Protein AF-A0AAD4V8X0-F1 (afdb_monomer_lite)

InterPro domains:
  IPR001525 C-5 cytosine methyltransferase [PF00145] (133-223)
  IPR029063 S-adenosyl-L-methionine-dependent methyltransferase superfamily [G3DSA:3.40.50.150] (191-221)
  IPR029063 S-adenosyl-L-methionine-dependent methyltransferase superfamily [SSF53335] (26-225)
  IPR031303 DNA methylase, C-5 cytosine-specific, conserved site [PS00095] (204-222)
  IPR050390 DNA Cytosine-5 Methyltransferase [PTHR10629] (136-231)

pLDDT: mean 75.79, std 18.94, range [34.72, 98.25]

Foldseek 3Di:
DDDDDDDDDDPPPPPPVVVVVVVVVVVVVVVVVVVVVVVVVVLVVVLVVLVVQLVVLQVVLVVQPDPVCPVVSVVSVVVSVVSVVVSVVSVVVVVVVVVVVVVVVVVVPPPVPPPQPVCLVVLVVVCVVPDDDDDSHSDPQQQCAEDDPPDADDQQDLDQDSRDPRNHAHYNPDPDGDFLQNLQVSLVHDPPDDDDDDRSSSSNCSNPDHRVVVVVVVVVVVVVVVVVVVVVVVD

Radius of gyration: 38.07 Å; chains: 1; bounding box: 91×70×106 Å

Secondary structure (DSSP, 8-state):
--------------THHHHHHHHHHHHHHHHHHHHHHHHHHHHHHHHHHHHHHHHHHHHHHHH--SGGGHHHHHHHHHHHHHHHHHHHHHHHHHHHHHHHHHHHHHHHS-GGG--STTTHHHHHHHHTTS----SSS---TTTTPBPPSSSPPPSPPSS--TTSSS---B-SSSSSBPPHHHHHHHTT--TTPPP-SSHHHHHHHHHHSPPHHHHHHHHHHHHHHHHHHHHHT--

Sequence (235 aa):
MGEVVETLEGHRRSVAAPLVFIVVVVLQFVSRGLQQLKKRGVKTATANRLRGEIKDLLKEASSLSQPSTFAQAAKLRRMAAVKEKELANFLFISKVLTYLVLIWWFWRVPIASISQELVQPFGKVLSWRAGGILNENVMWKGLFGRLDWEGNFPTSITDPQPMGKVGMCFHPDQDRILTVRECARSQGFADSYQFSGTVLHKHRQIGNAVPPTLAYALGTKLKEAIDSKRLSSQQ

Structure (mmCIF, N/CA/C/O backbone):
data_AF-A0AAD4V8X0-F1
#
_entry.id   AF-A0AAD4V8X0-F1
#
loop_
_atom_site.group_PDB
_atom_site.id
_atom_site.type_symbol
_atom_site.label_atom_id
_atom_site.label_alt_id
_atom_site.label_comp_id
_atom_site.label_asym_id
_atom_site.label_entity_id
_atom_site.label_seq_id
_atom_site.pdbx_PDB_ins_code
_atom_site.Cartn_x
_atom_site.Cartn_y
_atom_site.Cartn_z
_atom_site.occupancy
_atom_site.B_iso_or_equiv
_atom_site.auth_seq_id
_atom_site.auth_comp_id
_atom_site.auth_asym_id
_atom_site.auth_atom_id
_atom_site.pdbx_PDB_model_num
ATOM 1 N N . MET A 1 1 ? -7.478 -48.497 12.902 1.00 39.84 1 MET A N 1
ATOM 2 C CA . MET A 1 1 ? -7.321 -49.089 11.558 1.00 39.84 1 MET A CA 1
ATOM 3 C C . MET A 1 1 ? -7.984 -48.165 10.559 1.00 39.84 1 MET A C 1
ATOM 5 O O . MET A 1 1 ? -9.162 -47.883 10.725 1.00 39.84 1 MET A O 1
ATOM 9 N N . GLY A 1 2 ? -7.212 -47.657 9.605 1.00 36.19 2 GLY A N 1
ATOM 10 C CA . GLY A 1 2 ? -7.631 -46.657 8.624 1.00 36.19 2 GLY A CA 1
ATOM 11 C C . GLY A 1 2 ? -6.411 -45.849 8.202 1.00 36.19 2 GLY A C 1
ATOM 12 O O . GLY A 1 2 ? -6.272 -44.697 8.595 1.00 36.19 2 GLY A O 1
ATOM 13 N N . GLU A 1 3 ? -5.471 -46.535 7.552 1.00 38.81 3 GLU A N 1
ATOM 14 C CA . GLU A 1 3 ? -4.179 -46.007 7.126 1.00 38.81 3 GLU A CA 1
ATOM 15 C C . GLU A 1 3 ? -4.308 -44.984 5.998 1.00 38.81 3 GLU A C 1
ATOM 17 O O . GLU A 1 3 ? -5.136 -45.087 5.094 1.00 38.81 3 GLU A O 1
ATOM 22 N N . VAL A 1 4 ? -3.407 -44.014 6.097 1.00 43.53 4 VAL A N 1
ATOM 23 C CA . VAL A 1 4 ? -3.004 -43.021 5.111 1.00 43.53 4 VAL A CA 1
ATOM 24 C C . VAL A 1 4 ? -2.568 -43.717 3.819 1.00 43.53 4 VAL A C 1
ATOM 26 O O . VAL A 1 4 ? -1.605 -44.479 3.825 1.00 43.53 4 VAL A O 1
ATOM 29 N N . VAL A 1 5 ? -3.232 -43.408 2.704 1.00 39.25 5 VAL A N 1
ATOM 30 C CA . VAL A 1 5 ? -2.709 -43.666 1.356 1.00 39.25 5 VAL A CA 1
ATOM 31 C C . VAL A 1 5 ? -2.649 -42.339 0.614 1.00 39.25 5 VAL A C 1
ATOM 33 O O . VAL A 1 5 ? -3.609 -41.876 0.005 1.00 39.25 5 VAL A O 1
ATOM 36 N N . GLU A 1 6 ? -1.479 -41.728 0.708 1.00 43.62 6 GLU A N 1
ATOM 37 C CA . GLU A 1 6 ? -0.970 -40.728 -0.213 1.00 43.62 6 GLU A CA 1
ATOM 38 C C . GLU A 1 6 ? -0.021 -41.476 -1.162 1.00 43.62 6 GLU A C 1
ATOM 40 O O . GLU A 1 6 ? 0.820 -42.238 -0.687 1.00 43.62 6 GLU A O 1
ATOM 45 N N . THR A 1 7 ? -0.164 -41.329 -2.484 1.00 35.84 7 THR A N 1
ATOM 46 C CA . THR A 1 7 ? 0.964 -41.207 -3.433 1.00 35.84 7 THR A CA 1
ATOM 47 C C . THR A 1 7 ? 0.485 -41.076 -4.888 1.00 35.84 7 THR A C 1
ATOM 49 O O . THR A 1 7 ? -0.011 -42.011 -5.502 1.00 35.84 7 THR A O 1
ATOM 52 N N . LEU A 1 8 ? 0.773 -39.895 -5.448 1.00 41.75 8 LEU A N 1
ATOM 53 C CA . LEU A 1 8 ? 1.356 -39.692 -6.782 1.00 41.75 8 LEU A CA 1
ATOM 54 C C . LEU A 1 8 ? 0.520 -40.079 -8.018 1.00 41.75 8 LEU A C 1
ATOM 56 O O . LEU A 1 8 ? 0.866 -41.000 -8.757 1.00 41.75 8 LEU A O 1
ATOM 60 N N . GLU A 1 9 ? -0.455 -39.237 -8.370 1.00 37.25 9 GLU A N 1
ATOM 61 C CA . GLU A 1 9 ? -0.874 -39.113 -9.772 1.00 37.25 9 GLU A CA 1
ATOM 62 C C . GLU A 1 9 ? 0.105 -38.220 -10.555 1.00 37.25 9 GLU A C 1
ATOM 64 O O . GLU A 1 9 ? 0.366 -37.059 -10.233 1.00 37.25 9 GLU A O 1
ATOM 69 N N . GLY A 1 10 ? 0.703 -38.827 -11.582 1.00 38.75 10 GLY A N 1
ATOM 70 C CA . GLY A 1 10 ? 1.793 -38.301 -12.390 1.00 38.75 10 GLY A CA 1
ATOM 71 C C . GLY A 1 10 ? 1.488 -36.992 -13.116 1.00 38.75 10 GLY A C 1
ATOM 72 O O . GLY A 1 10 ? 0.813 -36.955 -14.144 1.00 38.75 10 GLY A O 1
ATOM 73 N N . HIS A 1 11 ? 2.157 -35.929 -12.678 1.00 40.69 11 HIS A N 1
ATOM 74 C CA . HIS A 1 11 ? 2.362 -34.724 -13.468 1.00 40.69 11 HIS A CA 1
ATOM 75 C C . HIS A 1 11 ? 3.364 -35.041 -14.595 1.00 40.69 11 HIS A C 1
ATOM 77 O O . HIS A 1 11 ? 4.577 -34.874 -14.435 1.00 40.69 11 HIS A O 1
ATOM 83 N N . ARG A 1 12 ? 2.886 -35.539 -15.748 1.00 47.50 12 ARG A N 1
ATOM 84 C CA . ARG A 1 12 ? 3.693 -35.612 -16.980 1.00 47.50 12 ARG A CA 1
ATOM 85 C C . ARG A 1 12 ? 4.089 -34.186 -17.371 1.00 47.50 12 ARG A C 1
ATOM 87 O O . ARG A 1 12 ? 3.373 -33.505 -18.100 1.00 47.50 12 ARG A O 1
ATOM 94 N N . ARG A 1 13 ? 5.244 -33.728 -16.884 1.00 51.53 13 ARG A N 1
ATOM 95 C CA . ARG A 1 13 ? 5.903 -32.503 -17.346 1.00 51.53 13 ARG A CA 1
ATOM 96 C C . ARG A 1 13 ? 6.107 -32.638 -18.855 1.00 51.53 13 ARG A C 1
ATOM 98 O O . ARG A 1 13 ? 6.912 -33.450 -19.301 1.00 51.53 13 ARG A O 1
ATOM 105 N N . SER A 1 14 ? 5.339 -31.886 -19.639 1.00 56.94 14 SER A N 1
ATOM 106 C CA . SER A 1 14 ? 5.461 -31.854 -21.096 1.00 56.94 14 SER A CA 1
ATOM 107 C C . SER A 1 14 ? 6.814 -31.249 -21.474 1.00 56.94 14 SER A C 1
ATOM 109 O O . SER A 1 14 ? 6.989 -30.034 -21.527 1.00 56.94 14 SER A O 1
ATOM 111 N N . VAL A 1 15 ? 7.800 -32.116 -21.711 1.00 58.09 15 VAL A N 1
ATOM 112 C CA . VAL A 1 15 ? 9.179 -31.749 -22.086 1.00 58.09 15 VAL A CA 1
ATOM 113 C C . VAL A 1 15 ? 9.240 -31.134 -23.496 1.00 58.09 15 VAL A C 1
ATOM 115 O O . VAL A 1 15 ? 10.255 -30.568 -23.886 1.00 58.09 15 VAL A O 1
ATOM 118 N N . ALA A 1 16 ? 8.140 -31.186 -24.255 1.00 53.09 16 ALA A N 1
ATOM 119 C CA . ALA A 1 16 ? 8.054 -30.675 -25.619 1.00 53.09 16 ALA A CA 1
ATOM 120 C C . ALA A 1 16 ? 8.165 -29.141 -25.700 1.00 53.09 16 ALA A C 1
ATOM 122 O O . ALA A 1 16 ? 8.857 -28.623 -26.574 1.00 53.09 16 ALA A O 1
ATOM 123 N N . ALA A 1 17 ? 7.533 -28.403 -24.781 1.00 53.00 17 ALA A N 1
ATOM 124 C CA . ALA A 1 17 ? 7.522 -26.939 -24.833 1.00 53.00 17 ALA A CA 1
ATOM 125 C C . ALA A 1 17 ? 8.903 -26.303 -24.539 1.00 53.00 17 ALA A C 1
ATOM 127 O O . ALA A 1 17 ? 9.324 -25.433 -25.308 1.00 53.00 17 ALA A O 1
ATOM 128 N N . PRO A 1 18 ? 9.672 -26.761 -23.527 1.00 61.06 18 PRO A N 1
ATOM 129 C CA . PRO A 1 18 ? 11.044 -26.293 -23.315 1.00 61.06 18 PRO A CA 1
ATOM 130 C C . PRO A 1 18 ? 11.982 -26.629 -24.484 1.00 61.06 18 PRO A C 1
ATOM 132 O O . PRO A 1 18 ? 12.814 -25.807 -24.862 1.00 61.06 18 PRO A O 1
ATOM 135 N N . LEU A 1 19 ? 11.833 -27.809 -25.097 1.00 65.94 19 LEU A N 1
ATOM 136 C CA . LEU A 1 19 ? 12.688 -28.262 -26.201 1.00 65.94 19 LEU A CA 1
ATOM 137 C C . LEU A 1 19 ? 12.485 -27.439 -27.478 1.00 65.94 19 LEU A C 1
ATOM 139 O O . LEU A 1 19 ? 13.463 -27.008 -28.089 1.00 65.94 19 LEU A O 1
ATOM 143 N N . VAL A 1 20 ? 11.233 -27.159 -27.855 1.00 67.25 20 VAL A N 1
ATOM 144 C CA . VAL A 1 20 ? 10.925 -26.304 -29.017 1.00 67.25 20 VAL A CA 1
ATOM 145 C C . VAL A 1 20 ? 11.439 -24.882 -28.792 1.00 67.25 20 VAL A C 1
ATOM 147 O O . VAL A 1 20 ? 12.008 -24.281 -29.704 1.00 67.25 20 VAL A O 1
ATOM 150 N N . PHE A 1 21 ? 11.321 -24.361 -27.569 1.00 68.50 21 PHE A N 1
ATOM 151 C CA . PHE A 1 21 ? 11.855 -23.047 -27.222 1.00 68.50 21 PHE A CA 1
ATOM 152 C C . PHE A 1 21 ? 13.385 -22.993 -27.358 1.00 68.50 21 PHE A C 1
ATOM 154 O O . PHE A 1 21 ? 13.910 -22.075 -27.988 1.00 68.50 21 PHE A O 1
ATOM 161 N N . ILE A 1 22 ? 14.103 -24.006 -26.861 1.00 73.81 22 ILE A N 1
ATOM 162 C CA . ILE A 1 22 ? 15.566 -24.089 -26.979 1.00 73.81 22 ILE A CA 1
ATOM 163 C C . ILE A 1 22 ? 15.996 -24.161 -28.451 1.00 73.81 22 ILE A C 1
ATOM 165 O O . ILE A 1 22 ? 16.889 -23.422 -28.860 1.00 73.81 22 ILE A O 1
ATOM 169 N N . VAL A 1 23 ? 15.336 -24.979 -29.275 1.00 73.50 23 VAL A N 1
ATOM 170 C CA . VAL A 1 23 ? 15.671 -25.117 -30.704 1.00 73.50 23 VAL A CA 1
ATOM 171 C C . VAL A 1 23 ? 15.443 -23.809 -31.470 1.00 73.50 23 VAL A C 1
ATOM 173 O O . VAL A 1 23 ? 16.298 -23.401 -32.260 1.00 73.50 23 VAL A O 1
ATOM 176 N N . VAL A 1 24 ? 14.340 -23.101 -31.205 1.00 70.12 24 VAL A N 1
ATOM 177 C CA . VAL A 1 24 ? 14.050 -21.804 -31.841 1.00 70.12 24 VAL A CA 1
ATOM 178 C C . VAL A 1 24 ? 15.038 -20.728 -31.383 1.00 70.12 24 VAL A C 1
ATOM 180 O O . VAL A 1 24 ? 15.518 -19.952 -32.212 1.00 70.12 24 VAL A O 1
ATOM 183 N N . VAL A 1 25 ? 15.401 -20.699 -30.098 1.00 73.31 25 VAL A N 1
ATOM 184 C CA . VAL A 1 25 ? 16.405 -19.765 -29.568 1.00 73.31 25 VAL A CA 1
ATOM 185 C C . VAL A 1 25 ? 17.776 -20.031 -30.188 1.00 73.31 25 VAL A C 1
ATOM 187 O O . VAL A 1 25 ? 18.419 -19.086 -30.645 1.00 73.31 25 VAL A O 1
ATOM 190 N N . VAL A 1 26 ? 18.196 -21.294 -30.294 1.00 80.12 26 VAL A N 1
ATOM 191 C CA . VAL A 1 26 ? 19.472 -21.681 -30.916 1.00 80.12 26 VAL A CA 1
ATOM 192 C C . VAL A 1 26 ? 19.496 -21.308 -32.401 1.00 80.12 26 VAL A C 1
ATOM 194 O O . VAL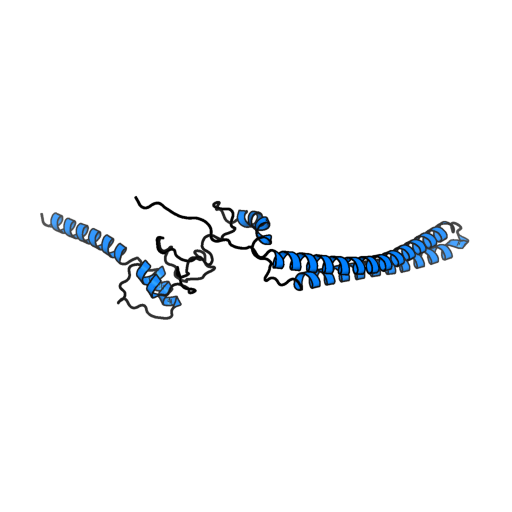 A 1 26 ? 20.443 -20.662 -32.847 1.00 80.12 26 VAL A O 1
ATOM 197 N N . LEU A 1 27 ? 18.438 -21.598 -33.167 1.00 67.75 27 LEU A N 1
ATOM 198 C CA . LEU A 1 27 ? 18.344 -21.218 -34.586 1.00 67.75 27 LEU A CA 1
ATOM 199 C C . LEU A 1 27 ? 18.340 -19.693 -34.795 1.00 67.75 27 LEU A C 1
ATOM 201 O O . LEU A 1 27 ? 18.968 -19.177 -35.728 1.00 67.75 27 LEU A O 1
ATOM 205 N N . GLN A 1 28 ? 17.689 -18.938 -33.908 1.00 65.62 28 GLN A N 1
ATOM 206 C CA . GLN A 1 28 ? 17.729 -17.475 -33.944 1.00 65.62 28 GLN A CA 1
ATOM 207 C C . GLN A 1 28 ? 19.107 -16.918 -33.568 1.00 65.62 28 GLN A C 1
ATOM 209 O O . GLN A 1 28 ? 19.547 -15.929 -34.158 1.00 65.62 28 GLN A O 1
ATOM 214 N N . PHE A 1 29 ? 19.816 -17.542 -32.626 1.00 68.81 29 PHE A N 1
ATOM 215 C CA . PHE A 1 29 ? 21.161 -17.118 -32.240 1.00 68.81 29 PHE A CA 1
ATOM 216 C C . PHE A 1 29 ? 22.190 -17.420 -33.332 1.00 68.81 29 PHE A C 1
ATOM 218 O O . PHE A 1 29 ? 23.012 -16.564 -33.655 1.00 68.81 29 PHE A O 1
ATOM 225 N N . VAL A 1 30 ? 22.098 -18.593 -33.963 1.00 71.88 30 VAL A N 1
ATOM 226 C CA . VAL A 1 30 ? 22.988 -19.017 -35.052 1.00 71.88 30 VAL A CA 1
ATOM 227 C C . VAL A 1 30 ? 22.797 -18.140 -36.293 1.00 71.88 30 VAL A C 1
ATOM 229 O O . VAL A 1 30 ? 23.777 -17.630 -36.842 1.00 71.88 30 VAL A O 1
ATOM 232 N N . SER A 1 31 ? 21.551 -17.867 -36.699 1.00 62.75 31 SER A N 1
ATOM 233 C CA . SER A 1 31 ? 21.266 -16.996 -37.854 1.00 62.75 31 SER A CA 1
ATOM 234 C C . SER A 1 31 ? 21.722 -15.548 -37.629 1.00 62.75 31 SER A C 1
ATOM 236 O O . SER A 1 31 ? 22.295 -14.920 -38.526 1.00 62.75 31 SER A O 1
ATOM 238 N N . ARG A 1 32 ? 21.552 -15.020 -36.409 1.00 61.75 32 ARG A N 1
ATOM 239 C CA . ARG A 1 32 ? 22.050 -13.686 -36.034 1.00 61.75 32 ARG A CA 1
ATOM 240 C C . ARG A 1 32 ? 23.574 -13.648 -35.913 1.00 61.75 32 ARG A C 1
ATOM 242 O O . ARG A 1 32 ? 24.175 -12.659 -36.334 1.00 61.75 32 ARG A O 1
ATOM 249 N N . GLY A 1 33 ? 24.201 -14.710 -35.409 1.00 63.38 33 GLY A N 1
ATOM 250 C CA . GLY A 1 33 ? 25.656 -14.851 -35.320 1.00 63.38 33 GLY A CA 1
ATOM 251 C C . GLY A 1 33 ? 26.323 -14.818 -36.695 1.00 63.38 33 GLY A C 1
ATOM 252 O O . GLY A 1 33 ? 27.249 -14.038 -36.913 1.00 63.38 33 GLY A O 1
ATOM 253 N N . LEU A 1 34 ? 25.782 -15.560 -37.664 1.00 60.28 34 LEU A N 1
ATOM 254 C CA . LEU A 1 34 ? 26.256 -15.573 -39.053 1.00 60.28 34 LEU A CA 1
ATOM 255 C C . LEU A 1 34 ? 26.161 -14.195 -39.727 1.00 60.28 34 LEU A C 1
ATOM 257 O O . LEU A 1 34 ? 27.116 -13.748 -40.370 1.00 60.28 34 LEU A O 1
ATOM 261 N N . GLN A 1 35 ? 25.053 -13.469 -39.538 1.00 56.62 35 GLN A N 1
ATOM 262 C CA . GLN A 1 35 ? 24.925 -12.115 -40.086 1.00 56.62 35 GLN A CA 1
ATOM 263 C C . GLN A 1 35 ? 25.854 -11.109 -39.400 1.00 56.62 35 GLN A C 1
ATOM 265 O O . GLN A 1 35 ? 26.419 -10.244 -40.074 1.00 56.62 35 GLN A O 1
ATOM 270 N N . GLN A 1 36 ? 26.061 -11.222 -38.085 1.00 58.16 36 GLN A N 1
ATOM 271 C CA . GLN A 1 36 ? 27.002 -10.365 -37.365 1.00 58.16 36 GLN A CA 1
ATOM 272 C C . GLN A 1 36 ? 28.454 -10.634 -37.758 1.00 58.16 36 GLN A C 1
ATOM 274 O O . GLN A 1 36 ? 29.208 -9.674 -37.891 1.00 58.16 36 GLN A O 1
ATOM 279 N N . LEU A 1 37 ? 28.841 -11.888 -38.003 1.00 55.88 37 LEU A N 1
ATOM 280 C CA . LEU A 1 37 ? 30.181 -12.238 -38.479 1.00 55.88 37 LEU A CA 1
ATOM 281 C C . LEU A 1 37 ? 30.438 -11.692 -39.888 1.00 55.88 37 LEU A C 1
ATOM 283 O O . LEU A 1 37 ? 31.481 -11.080 -40.116 1.00 55.88 37 LEU A O 1
ATOM 287 N N . LYS A 1 38 ? 29.458 -11.778 -40.799 1.00 55.78 38 LYS A N 1
ATOM 288 C CA . LYS A 1 38 ? 29.559 -11.180 -42.143 1.00 55.78 38 LYS A CA 1
ATOM 289 C C . LYS A 1 38 ? 29.664 -9.648 -42.086 1.00 55.78 38 LYS A C 1
ATOM 291 O O . LYS A 1 38 ? 30.510 -9.061 -42.756 1.00 55.78 38 LYS A O 1
ATOM 296 N N . LYS A 1 39 ? 28.862 -8.982 -41.241 1.00 56.28 39 LYS A N 1
ATOM 297 C CA . LYS A 1 39 ? 28.887 -7.511 -41.079 1.00 56.28 39 LYS A CA 1
ATOM 298 C C . LYS A 1 39 ? 30.136 -7.012 -40.341 1.00 56.28 39 LYS A C 1
ATOM 300 O O . LYS A 1 39 ? 30.656 -5.954 -40.689 1.00 56.28 39 LYS A O 1
ATOM 305 N N . ARG A 1 40 ? 30.626 -7.754 -39.339 1.00 56.47 40 ARG A N 1
ATOM 306 C CA . ARG A 1 40 ? 31.887 -7.464 -38.637 1.00 56.47 40 ARG A CA 1
ATOM 307 C C . ARG A 1 40 ? 33.084 -7.666 -39.561 1.00 56.47 40 ARG A C 1
ATOM 309 O O . ARG A 1 40 ? 33.925 -6.782 -39.609 1.00 56.47 40 ARG A O 1
ATOM 316 N N . GLY A 1 41 ? 33.117 -8.741 -40.351 1.00 58.12 41 GLY A N 1
ATOM 317 C CA . GLY A 1 41 ? 34.193 -9.006 -41.313 1.00 58.12 41 GLY A CA 1
ATOM 318 C C . GLY A 1 41 ? 34.373 -7.882 -42.337 1.00 58.12 41 GLY A C 1
ATOM 319 O O . GLY A 1 41 ? 35.485 -7.395 -42.523 1.00 58.12 41 GLY A O 1
ATOM 320 N N . VAL A 1 42 ? 33.274 -7.390 -42.923 1.00 59.59 42 VAL A N 1
ATOM 321 C CA . VAL A 1 42 ? 33.315 -6.293 -43.909 1.00 59.59 42 VAL A CA 1
ATOM 322 C C . VAL A 1 42 ? 33.772 -4.969 -43.281 1.00 59.59 42 VAL A C 1
ATOM 324 O O . VAL A 1 42 ? 34.613 -4.279 -43.850 1.00 59.59 42 VAL A O 1
ATOM 327 N N . LYS A 1 43 ? 33.282 -4.615 -42.083 1.00 62.72 43 LYS A N 1
ATOM 328 C CA . LYS A 1 43 ? 33.699 -3.378 -41.394 1.00 62.72 43 LYS A CA 1
ATOM 329 C C . LYS A 1 43 ? 35.161 -3.420 -40.933 1.00 62.72 43 LYS A C 1
ATOM 331 O O . LYS A 1 43 ? 35.854 -2.409 -41.024 1.00 62.72 43 LYS A O 1
ATOM 336 N N . THR A 1 44 ? 35.627 -4.573 -40.455 1.00 65.88 44 THR A N 1
ATOM 337 C CA . THR A 1 44 ? 37.011 -4.769 -40.005 1.00 65.88 44 THR A CA 1
ATOM 338 C C . THR A 1 44 ? 37.995 -4.714 -41.175 1.00 65.88 44 THR A C 1
ATOM 340 O O . THR A 1 44 ? 39.057 -4.113 -41.039 1.00 65.88 44 THR A O 1
ATOM 343 N N . ALA A 1 45 ? 37.633 -5.251 -42.346 1.00 75.38 45 ALA A N 1
ATOM 344 C CA . ALA A 1 45 ? 38.477 -5.198 -43.541 1.00 75.38 45 ALA A CA 1
ATOM 345 C C . ALA A 1 45 ? 38.720 -3.757 -44.030 1.00 75.38 45 ALA A C 1
ATOM 347 O O . ALA A 1 45 ? 39.867 -3.363 -44.243 1.00 75.38 45 ALA A O 1
ATOM 348 N N . THR A 1 46 ? 37.668 -2.936 -44.135 1.00 76.00 46 THR A N 1
ATOM 349 C CA . THR A 1 46 ? 37.790 -1.532 -44.572 1.00 76.00 46 THR A CA 1
ATOM 350 C C . THR A 1 46 ? 38.561 -0.676 -43.563 1.00 76.00 46 THR A C 1
ATOM 352 O O . THR A 1 46 ? 39.397 0.136 -43.954 1.00 76.00 46 THR A O 1
ATOM 355 N N . ALA A 1 47 ? 38.339 -0.885 -42.261 1.00 74.62 47 ALA A N 1
ATOM 356 C CA . ALA A 1 47 ? 39.075 -0.176 -41.214 1.00 74.62 47 ALA A CA 1
ATOM 357 C C . ALA A 1 47 ? 40.572 -0.541 -41.202 1.00 74.62 47 ALA A C 1
ATOM 359 O O . ALA A 1 47 ? 41.418 0.333 -41.011 1.00 74.62 47 ALA A O 1
ATOM 360 N N . ASN A 1 48 ? 40.911 -1.812 -41.443 1.00 80.12 48 ASN A N 1
ATOM 361 C CA . ASN A 1 48 ? 42.301 -2.262 -41.540 1.00 80.12 48 ASN A CA 1
ATOM 362 C C . ASN A 1 48 ? 43.002 -1.705 -42.785 1.00 80.12 48 ASN A C 1
ATOM 364 O O . ASN A 1 48 ? 44.167 -1.326 -42.699 1.00 80.12 48 ASN A O 1
ATOM 368 N N . ARG A 1 49 ? 42.285 -1.583 -43.909 1.00 83.00 49 ARG A N 1
ATOM 369 C CA . ARG A 1 49 ? 42.801 -0.947 -45.127 1.00 83.00 49 ARG A CA 1
ATOM 370 C C . ARG A 1 49 ? 43.146 0.529 -44.904 1.00 83.00 49 ARG A C 1
ATOM 372 O O . ARG A 1 49 ? 44.269 0.925 -45.187 1.00 83.00 49 ARG A O 1
ATOM 379 N N . LEU A 1 50 ? 42.232 1.312 -44.323 1.00 81.75 50 LEU A N 1
ATOM 380 C CA . LEU A 1 50 ? 42.474 2.731 -44.014 1.00 81.75 50 LEU A CA 1
ATOM 381 C C . LEU A 1 50 ? 43.646 2.922 -43.039 1.00 81.75 50 LEU A C 1
ATOM 383 O O . LEU A 1 50 ? 44.439 3.844 -43.198 1.00 81.75 50 LEU A O 1
ATOM 387 N N . ARG A 1 51 ? 43.799 2.028 -42.052 1.00 82.81 51 ARG A N 1
ATOM 388 C CA . ARG A 1 51 ? 44.963 2.028 -41.149 1.00 82.81 51 ARG A CA 1
ATOM 389 C C . ARG A 1 51 ? 46.277 1.728 -41.872 1.00 82.81 51 ARG A C 1
ATOM 391 O O . ARG A 1 51 ? 47.293 2.318 -41.514 1.00 82.81 51 ARG A O 1
ATOM 398 N N . GLY A 1 52 ? 46.258 0.830 -42.858 1.00 85.94 52 GLY A N 1
ATOM 399 C CA . GLY A 1 52 ? 47.404 0.561 -43.730 1.00 85.94 52 GLY A CA 1
ATOM 400 C C . GLY A 1 52 ? 47.807 1.803 -44.524 1.00 85.94 52 GLY A C 1
ATOM 401 O O . GLY A 1 52 ? 48.940 2.253 -44.407 1.00 85.94 52 GLY A O 1
ATOM 402 N N . GLU A 1 53 ? 46.845 2.430 -45.206 1.00 88.00 53 GLU A N 1
ATOM 403 C CA . GLU A 1 53 ? 47.066 3.643 -46.007 1.00 88.00 53 GLU A CA 1
ATOM 404 C C . GLU A 1 53 ? 47.626 4.810 -45.165 1.00 88.00 53 GLU A C 1
ATOM 406 O O . GLU A 1 53 ? 48.556 5.493 -45.587 1.00 88.00 53 GLU A O 1
ATOM 411 N N . ILE A 1 54 ? 47.128 5.015 -43.938 1.00 85.06 54 ILE A N 1
ATOM 412 C CA . ILE A 1 54 ? 47.662 6.030 -43.009 1.00 85.06 54 ILE A CA 1
ATOM 413 C C . ILE A 1 54 ? 49.114 5.718 -42.624 1.00 85.06 54 ILE A C 1
ATOM 415 O O . ILE A 1 54 ? 49.959 6.614 -42.604 1.00 85.06 54 ILE A O 1
ATOM 419 N N . LYS A 1 55 ? 49.415 4.450 -42.321 1.00 88.50 55 LYS A N 1
ATOM 420 C CA . LYS A 1 55 ? 50.762 4.018 -41.935 1.00 88.50 55 LYS A CA 1
ATOM 421 C C . LYS A 1 55 ? 51.757 4.218 -43.078 1.00 88.50 55 LYS A C 1
ATOM 423 O O . LYS A 1 55 ? 52.872 4.671 -42.824 1.00 88.50 55 LYS A O 1
ATOM 428 N N . ASP A 1 56 ? 51.345 3.933 -44.308 1.00 89.50 56 ASP A N 1
ATOM 429 C CA . ASP A 1 56 ? 52.173 4.113 -45.499 1.00 89.50 56 ASP A CA 1
ATOM 430 C C . ASP A 1 56 ? 52.428 5.602 -45.785 1.00 89.50 56 ASP A C 1
ATOM 432 O O . ASP A 1 56 ? 53.581 5.993 -45.962 1.00 89.50 56 ASP A O 1
ATOM 436 N N . LEU A 1 57 ? 51.403 6.460 -45.687 1.00 86.62 57 LEU A N 1
ATOM 437 C CA . LEU A 1 57 ? 51.541 7.919 -45.841 1.00 86.62 57 LEU A CA 1
ATOM 438 C C . LEU A 1 57 ? 52.457 8.550 -44.782 1.00 86.62 57 LEU A C 1
ATOM 440 O O . LEU A 1 57 ? 53.237 9.457 -45.079 1.00 86.62 57 LEU A O 1
ATOM 444 N N . LEU A 1 58 ? 52.378 8.084 -43.532 1.00 83.44 58 LEU A N 1
ATOM 445 C CA . LEU A 1 58 ? 53.256 8.551 -42.456 1.00 83.44 58 LEU A CA 1
ATOM 446 C C . LEU A 1 58 ? 54.698 8.068 -42.646 1.00 83.44 58 LEU A C 1
ATOM 448 O O . LEU A 1 58 ? 55.636 8.823 -42.379 1.00 83.44 58 LEU A O 1
ATOM 452 N N . LYS A 1 59 ? 54.879 6.839 -43.143 1.00 87.94 59 LYS A N 1
ATOM 453 C CA . LYS A 1 59 ? 56.192 6.284 -43.483 1.00 87.94 59 LYS A CA 1
ATOM 454 C C . LYS A 1 59 ? 56.838 7.064 -44.633 1.00 87.94 59 LYS A C 1
ATOM 456 O O . LYS A 1 59 ? 57.993 7.463 -44.506 1.00 87.94 59 LYS A O 1
ATOM 461 N N . GLU A 1 60 ? 56.086 7.378 -45.684 1.00 87.94 60 GLU A N 1
ATOM 462 C CA . GLU A 1 60 ? 56.536 8.203 -46.814 1.00 87.94 60 GLU A CA 1
ATOM 463 C C . GLU A 1 60 ? 56.906 9.631 -46.370 1.00 87.94 60 GLU A C 1
ATOM 465 O O . GLU A 1 60 ? 57.979 10.144 -46.698 1.00 87.94 60 GLU A O 1
ATOM 470 N N . ALA A 1 61 ? 56.083 10.250 -45.518 1.00 80.75 61 ALA A N 1
ATOM 471 C CA . ALA A 1 61 ? 56.380 11.563 -44.945 1.00 80.75 61 ALA A CA 1
ATOM 472 C C . ALA A 1 61 ? 57.639 11.566 -44.060 1.00 80.75 61 ALA A C 1
ATOM 474 O O . ALA A 1 61 ? 58.295 12.599 -43.937 1.00 80.75 61 ALA A O 1
ATOM 475 N N . SER A 1 62 ? 57.965 10.436 -43.423 1.00 80.50 62 SER A N 1
ATOM 476 C CA . SER A 1 62 ? 59.160 10.295 -42.582 1.00 80.50 62 SER A CA 1
ATOM 477 C C . SER A 1 62 ? 60.451 10.098 -43.384 1.00 80.50 62 SER A C 1
ATOM 479 O O . SER A 1 62 ? 61.508 10.525 -42.930 1.00 80.50 62 SER A O 1
ATOM 481 N N . SER A 1 63 ? 60.372 9.522 -44.591 1.00 81.38 63 SER A N 1
ATOM 482 C CA . SER A 1 63 ? 61.524 9.387 -45.497 1.00 81.38 63 SER A CA 1
ATOM 483 C C . SER A 1 63 ? 61.939 10.698 -46.178 1.00 81.38 63 SER A C 1
ATOM 485 O O . SER A 1 63 ? 63.062 10.811 -46.660 1.00 81.38 63 SER A O 1
ATOM 487 N N . LEU A 1 64 ? 61.062 11.706 -46.190 1.00 79.56 64 LEU A N 1
ATOM 488 C CA . LEU A 1 64 ? 61.328 13.041 -46.729 1.00 79.56 64 LEU A CA 1
ATOM 489 C C . LEU A 1 64 ? 61.931 13.944 -45.634 1.00 79.56 64 LEU A C 1
ATOM 491 O O . LEU A 1 64 ? 61.231 14.745 -45.013 1.00 79.56 64 LEU A O 1
ATOM 495 N N . SER A 1 65 ? 63.228 13.773 -45.356 1.00 65.31 65 SER A N 1
ATOM 496 C CA . SER A 1 65 ? 63.959 14.473 -44.280 1.00 65.31 65 SER A CA 1
ATOM 497 C C . SER A 1 65 ? 64.733 15.721 -44.733 1.00 65.31 65 SER A C 1
ATOM 499 O O . SER A 1 65 ? 65.268 16.449 -43.898 1.00 65.31 65 SER A O 1
ATOM 501 N N . GLN A 1 66 ? 64.792 15.990 -46.041 1.00 77.94 66 GLN A N 1
ATOM 502 C CA . GLN A 1 66 ? 65.559 17.101 -46.615 1.00 77.94 66 GLN A CA 1
ATOM 503 C C . GLN A 1 66 ? 64.771 18.428 -46.556 1.00 77.94 66 GLN A C 1
ATOM 505 O O . GLN A 1 66 ? 63.561 18.416 -46.824 1.00 77.94 66 GLN A O 1
ATOM 510 N N . PRO A 1 67 ? 65.422 19.586 -46.307 1.00 70.88 67 PRO A N 1
ATOM 511 C CA . PRO A 1 67 ? 64.752 20.893 -46.213 1.00 70.88 67 PRO A CA 1
ATOM 512 C C . PRO A 1 67 ? 63.946 21.271 -47.466 1.00 70.88 67 PRO A C 1
ATOM 514 O O . PRO A 1 67 ? 62.878 21.870 -47.361 1.00 70.88 67 PRO A O 1
ATOM 517 N N . SER A 1 68 ? 64.408 20.856 -48.651 1.00 76.25 68 SER A N 1
ATOM 518 C CA . SER A 1 68 ? 63.737 21.075 -49.942 1.00 76.25 68 SER A CA 1
ATOM 519 C C . SER A 1 68 ? 62.428 20.290 -50.103 1.00 76.25 68 SER A C 1
ATOM 521 O O . SER A 1 68 ? 61.554 20.691 -50.866 1.00 76.25 68 SER A O 1
ATOM 523 N N . THR A 1 69 ? 62.254 19.196 -49.355 1.00 78.38 69 THR A N 1
ATOM 524 C CA . THR A 1 69 ? 61.082 18.299 -49.429 1.00 78.38 69 THR A CA 1
ATOM 525 C C . THR A 1 69 ? 60.056 18.527 -48.313 1.00 78.38 69 THR A C 1
ATOM 527 O O . THR A 1 69 ? 59.029 17.848 -48.242 1.00 78.38 69 THR A O 1
ATOM 530 N N . PHE A 1 70 ? 60.287 19.524 -47.454 1.00 78.19 70 PHE A N 1
ATOM 531 C CA . PHE A 1 70 ? 59.479 19.791 -46.263 1.00 78.19 70 PHE A CA 1
ATOM 532 C C . PHE A 1 70 ? 57.998 20.076 -46.574 1.00 78.19 70 PHE A C 1
ATOM 534 O O . PHE A 1 70 ? 57.100 19.575 -45.891 1.00 78.19 70 PHE A O 1
ATOM 541 N N . ALA A 1 71 ? 57.721 20.818 -47.652 1.00 79.75 71 ALA A N 1
ATOM 542 C CA . ALA A 1 71 ? 56.354 21.111 -48.089 1.00 79.75 71 ALA A CA 1
ATOM 543 C C . ALA A 1 71 ? 55.586 19.841 -48.512 1.00 79.75 71 ALA A C 1
ATOM 545 O O . ALA A 1 71 ? 54.390 19.707 -48.238 1.00 79.75 71 ALA A O 1
ATOM 546 N N . GLN A 1 72 ? 56.280 18.877 -49.124 1.00 81.50 72 GLN A N 1
ATOM 547 C CA . GLN A 1 72 ? 55.706 17.602 -49.552 1.00 81.50 72 GLN A CA 1
ATOM 548 C C . GLN A 1 72 ? 55.418 16.689 -48.351 1.00 81.50 72 GLN A C 1
ATOM 550 O O . GLN A 1 72 ? 54.321 16.136 -48.250 1.00 81.50 72 GLN A O 1
ATOM 555 N N . ALA A 1 73 ? 56.334 16.624 -47.380 1.00 80.81 73 ALA A N 1
ATOM 556 C CA . ALA A 1 73 ? 56.125 15.900 -46.125 1.00 80.81 73 ALA A CA 1
ATOM 557 C C . ALA A 1 73 ? 54.936 16.460 -45.318 1.00 80.81 73 ALA A C 1
ATOM 559 O O . ALA A 1 73 ? 54.127 15.707 -44.770 1.00 80.81 73 ALA A O 1
ATOM 560 N N . ALA A 1 74 ? 54.777 17.787 -45.278 1.00 83.00 74 ALA A N 1
ATOM 561 C CA . ALA A 1 74 ? 53.636 18.433 -44.630 1.00 83.00 74 ALA A CA 1
ATOM 562 C C . ALA A 1 74 ? 52.301 18.098 -45.323 1.00 83.00 74 ALA A C 1
ATOM 564 O O . ALA A 1 74 ? 51.294 17.875 -44.646 1.00 83.00 74 ALA A O 1
ATOM 565 N N . LYS A 1 75 ? 52.282 18.007 -46.661 1.00 88.56 75 LYS A N 1
ATOM 566 C CA . LYS A 1 75 ? 51.093 17.609 -47.433 1.00 88.56 75 LYS A CA 1
ATOM 567 C C . LYS A 1 75 ? 50.680 16.162 -47.139 1.00 88.56 75 LYS A C 1
ATOM 569 O O . LYS A 1 75 ? 49.500 15.922 -46.889 1.00 88.56 75 LYS A O 1
ATOM 574 N N . LEU A 1 76 ? 51.631 15.226 -47.096 1.00 86.00 76 LEU A N 1
ATOM 575 C CA . LEU A 1 76 ? 51.375 13.819 -46.750 1.00 86.00 76 LEU A CA 1
ATOM 576 C C . LEU A 1 76 ? 50.809 13.670 -45.328 1.00 86.00 76 LEU A C 1
ATOM 578 O O . LEU A 1 76 ? 49.812 12.977 -45.133 1.00 86.00 76 LEU A O 1
ATOM 582 N N . ARG A 1 77 ? 51.360 14.399 -44.346 1.00 84.06 77 ARG A N 1
ATOM 583 C CA . ARG A 1 77 ? 50.837 14.415 -42.965 1.00 84.06 77 ARG A CA 1
ATOM 584 C C . ARG A 1 77 ? 49.415 14.970 -42.872 1.00 84.06 77 ARG A C 1
ATOM 586 O O . ARG A 1 77 ? 48.598 14.435 -42.129 1.00 84.06 77 ARG A O 1
ATOM 593 N N . ARG A 1 78 ? 49.084 16.009 -43.647 1.00 86.44 78 ARG A N 1
ATOM 594 C CA . ARG A 1 78 ? 47.709 16.535 -43.722 1.00 86.44 78 ARG A CA 1
ATOM 595 C C . ARG A 1 78 ? 46.743 15.519 -44.335 1.00 86.44 78 ARG A C 1
ATOM 597 O O . ARG A 1 78 ? 45.634 15.375 -43.832 1.00 86.44 78 ARG A O 1
ATOM 604 N N . MET A 1 79 ? 47.161 14.794 -45.375 1.00 86.44 79 MET A N 1
ATOM 605 C CA . MET A 1 79 ? 46.349 13.720 -45.963 1.00 86.44 79 MET A CA 1
ATOM 606 C C . MET A 1 79 ? 46.133 12.563 -44.979 1.00 86.44 79 MET A C 1
ATOM 608 O O . MET A 1 79 ? 45.008 12.078 -44.856 1.00 86.44 79 MET A O 1
ATOM 612 N N . ALA A 1 80 ? 47.162 12.185 -44.215 1.00 82.25 80 ALA A N 1
ATOM 613 C CA . ALA A 1 80 ? 47.037 11.204 -43.139 1.00 82.25 80 ALA A CA 1
ATOM 614 C C . ALA A 1 80 ? 46.042 11.663 -42.053 1.00 82.25 80 ALA A C 1
ATOM 616 O O . ALA A 1 80 ? 45.156 10.898 -41.685 1.00 82.25 80 ALA A O 1
ATOM 617 N N . ALA A 1 81 ? 46.092 12.930 -41.626 1.00 84.06 81 ALA A N 1
ATOM 618 C CA . ALA A 1 81 ? 45.164 13.479 -40.629 1.00 84.06 81 ALA A CA 1
ATOM 619 C C . ALA A 1 81 ? 43.692 13.482 -41.098 1.00 84.06 81 ALA A C 1
ATOM 621 O O . ALA A 1 81 ? 42.775 13.238 -40.310 1.00 84.06 81 ALA A O 1
ATOM 622 N N . VAL A 1 82 ? 43.436 13.718 -42.392 1.00 89.12 82 VAL A N 1
ATOM 623 C CA . VAL A 1 82 ? 42.082 13.596 -42.967 1.00 89.12 82 VAL A CA 1
ATOM 624 C C . VAL A 1 82 ? 41.600 12.145 -42.903 1.00 89.12 82 VAL A C 1
ATOM 626 O O . VAL A 1 82 ? 40.474 11.888 -42.477 1.00 89.12 82 VAL A O 1
ATOM 629 N N . LYS A 1 83 ? 42.466 11.188 -43.255 1.00 86.38 83 LYS A N 1
ATOM 630 C CA . LYS A 1 83 ? 42.160 9.751 -43.208 1.00 86.38 83 LYS A CA 1
ATOM 631 C C . LYS A 1 83 ? 41.947 9.239 -41.780 1.00 86.38 83 LYS A C 1
ATOM 633 O O . LYS A 1 83 ? 41.058 8.421 -41.548 1.00 86.38 83 LYS A O 1
ATOM 638 N N . GLU A 1 84 ? 42.684 9.764 -40.803 1.00 81.50 84 GLU A N 1
ATOM 639 C CA . GLU A 1 84 ? 42.461 9.485 -39.378 1.00 81.50 84 GLU A CA 1
ATOM 640 C C . GLU A 1 84 ? 41.077 9.956 -38.911 1.00 81.50 84 GLU A C 1
ATOM 642 O O . GLU A 1 84 ? 40.383 9.234 -38.190 1.00 81.50 84 GLU A O 1
ATOM 647 N N . LYS A 1 85 ? 40.624 11.126 -39.378 1.00 84.62 85 LYS A N 1
ATOM 648 C CA . LYS A 1 85 ? 39.280 11.644 -39.085 1.00 84.62 85 LYS A CA 1
ATOM 649 C C . LYS A 1 85 ? 38.179 10.793 -39.728 1.00 84.62 85 LYS A C 1
ATOM 651 O O . LYS A 1 85 ? 37.163 10.525 -39.085 1.00 84.62 85 LYS A O 1
ATOM 656 N N . GLU A 1 86 ? 38.383 10.325 -40.961 1.00 84.88 86 GLU A N 1
ATOM 657 C CA . GLU A 1 86 ? 37.474 9.380 -41.630 1.00 84.88 86 GLU A CA 1
ATOM 658 C C . GLU A 1 86 ? 37.349 8.066 -40.841 1.00 84.88 86 GLU A C 1
ATOM 660 O O . GLU A 1 86 ? 36.239 7.585 -40.591 1.00 84.88 86 GLU A O 1
ATOM 665 N N . LEU A 1 87 ? 38.477 7.520 -40.374 1.00 82.19 87 LEU A N 1
ATOM 666 C CA . LEU A 1 87 ? 38.512 6.310 -39.554 1.00 82.19 87 LEU A CA 1
ATOM 667 C C . LEU A 1 87 ? 37.789 6.505 -38.209 1.00 82.19 87 LEU A C 1
ATOM 669 O O . LEU A 1 87 ? 37.009 5.641 -37.795 1.00 82.19 87 LEU A O 1
ATOM 673 N N . ALA A 1 88 ? 38.011 7.639 -37.539 1.00 76.88 88 ALA A N 1
ATOM 674 C CA . ALA A 1 88 ? 37.367 7.969 -36.268 1.00 76.88 88 ALA A CA 1
ATOM 675 C C . ALA A 1 88 ? 35.839 8.094 -36.404 1.00 76.88 88 ALA A C 1
ATOM 677 O O . ALA A 1 88 ? 35.095 7.521 -35.603 1.00 76.88 88 ALA A O 1
ATOM 678 N N . ASN A 1 89 ? 35.361 8.764 -37.458 1.00 82.50 89 ASN A N 1
ATOM 679 C CA . ASN A 1 89 ? 33.932 8.886 -37.750 1.00 82.50 89 ASN A CA 1
ATOM 680 C C . ASN A 1 89 ? 33.283 7.518 -38.004 1.00 82.50 89 ASN A C 1
ATOM 682 O O . ASN A 1 89 ? 32.202 7.231 -37.486 1.00 82.50 89 ASN A O 1
ATOM 686 N N . PHE A 1 90 ? 33.957 6.637 -38.747 1.00 81.19 90 PHE A N 1
ATOM 687 C CA . PHE A 1 90 ? 33.462 5.286 -39.011 1.00 81.19 90 PHE A CA 1
ATOM 688 C C . PHE A 1 90 ? 33.310 4.451 -37.727 1.00 81.19 90 PHE A C 1
ATOM 690 O O . PHE A 1 90 ? 32.291 3.780 -37.524 1.00 81.19 90 PHE A O 1
ATOM 697 N N . LEU A 1 91 ? 34.296 4.523 -36.827 1.00 75.75 91 LEU A N 1
ATOM 698 C CA . LEU A 1 91 ? 34.260 3.867 -35.515 1.00 75.75 91 LEU A CA 1
ATOM 699 C C . LEU A 1 91 ? 33.118 4.400 -34.639 1.00 75.75 91 LEU A C 1
ATOM 701 O O . LEU A 1 91 ? 32.392 3.607 -34.032 1.00 75.75 91 LEU A O 1
ATOM 705 N N . PHE A 1 92 ? 32.919 5.720 -34.615 1.00 76.62 92 PHE A N 1
ATOM 706 C CA . PHE A 1 92 ? 31.847 6.364 -33.857 1.00 76.62 92 PHE A CA 1
ATOM 707 C C . PHE A 1 92 ? 30.459 5.926 -34.341 1.00 76.62 92 PHE A C 1
ATOM 709 O O . PHE A 1 92 ? 29.651 5.442 -33.546 1.00 76.62 92 PHE A O 1
ATOM 716 N N . ILE A 1 93 ? 30.211 5.982 -35.654 1.00 80.50 93 ILE A N 1
ATOM 717 C CA . ILE A 1 93 ? 28.945 5.541 -36.262 1.00 80.50 93 ILE A CA 1
ATOM 718 C C . ILE A 1 93 ? 28.692 4.060 -35.963 1.00 80.50 93 ILE A C 1
ATOM 720 O O . ILE A 1 93 ? 27.575 3.666 -35.622 1.00 80.50 93 ILE A O 1
ATOM 724 N N . SER A 1 94 ? 29.729 3.219 -36.046 1.00 77.12 94 SER A N 1
ATOM 725 C CA . SER A 1 94 ? 29.580 1.800 -35.732 1.00 77.12 94 SER A CA 1
ATOM 726 C C . SER A 1 94 ? 29.214 1.566 -34.264 1.00 77.12 94 SER A C 1
ATOM 728 O O . SER A 1 94 ? 28.385 0.698 -33.999 1.00 77.12 94 SER A O 1
ATOM 730 N N . LYS A 1 95 ? 29.785 2.336 -33.330 1.00 72.69 95 LYS A N 1
ATOM 731 C CA . LYS A 1 95 ? 29.495 2.246 -31.892 1.00 72.69 95 LYS A CA 1
ATOM 732 C C . LYS A 1 95 ? 28.059 2.684 -31.574 1.00 72.69 95 LYS A C 1
ATOM 734 O O . LYS A 1 95 ? 27.341 1.967 -30.878 1.00 72.69 95 LYS A O 1
ATOM 739 N N . VAL A 1 96 ? 27.603 3.798 -32.150 1.00 79.75 96 VAL A N 1
ATOM 740 C CA . VAL A 1 96 ? 26.211 4.266 -32.017 1.00 79.75 96 VAL A CA 1
ATOM 741 C C . VAL A 1 96 ? 25.236 3.218 -32.554 1.00 79.75 96 VAL A C 1
ATOM 743 O O . VAL A 1 96 ? 24.296 2.837 -31.861 1.00 79.75 96 VAL A O 1
ATOM 746 N N . LEU A 1 97 ? 25.502 2.667 -33.741 1.00 82.38 97 LEU A N 1
ATOM 747 C CA . LEU A 1 97 ? 24.648 1.640 -34.335 1.00 82.38 97 LEU A CA 1
ATOM 748 C C . LEU A 1 97 ? 24.591 0.367 -33.479 1.00 82.38 97 LEU A C 1
ATOM 750 O O . LEU A 1 97 ? 23.525 -0.229 -33.348 1.00 82.38 97 LEU A O 1
ATOM 754 N N . THR A 1 98 ? 25.707 -0.051 -32.872 1.00 76.19 98 THR A N 1
ATOM 755 C CA . THR A 1 98 ? 25.694 -1.202 -31.957 1.00 76.19 98 THR A CA 1
ATOM 756 C C . THR A 1 98 ? 24.839 -0.950 -30.720 1.00 76.19 98 THR A C 1
ATOM 758 O O . THR A 1 98 ? 24.094 -1.846 -30.332 1.00 76.19 98 THR A O 1
ATOM 761 N N . TYR A 1 99 ? 24.870 0.255 -30.141 1.00 72.44 99 TYR A N 1
ATOM 762 C CA . TYR A 1 99 ? 24.012 0.586 -29.001 1.00 72.44 99 TYR A CA 1
ATOM 763 C C . TYR A 1 99 ? 22.538 0.691 -29.390 1.00 72.44 99 TYR A C 1
ATOM 765 O O . TYR A 1 99 ? 21.699 0.176 -28.663 1.00 72.44 99 TYR A O 1
ATOM 773 N N . LEU A 1 100 ? 22.210 1.262 -30.553 1.00 81.31 100 LEU A N 1
ATOM 774 C CA . LEU A 1 100 ? 20.831 1.291 -31.052 1.00 81.31 100 LEU A CA 1
ATOM 775 C C . LEU A 1 100 ? 20.280 -0.118 -31.291 1.00 81.31 100 LEU A C 1
ATOM 777 O O . LEU A 1 100 ? 19.138 -0.393 -30.940 1.00 81.31 100 LEU A O 1
ATOM 781 N N . VAL A 1 101 ? 21.096 -1.033 -31.826 1.00 79.31 101 VAL A N 1
ATOM 782 C CA . VAL A 1 101 ? 20.711 -2.444 -31.978 1.00 79.31 101 VAL A CA 1
ATOM 783 C C . VAL A 1 101 ? 20.545 -3.130 -30.622 1.00 79.31 101 VAL A C 1
ATOM 785 O O . VAL A 1 101 ? 19.621 -3.920 -30.476 1.00 79.31 101 VAL A O 1
ATOM 788 N N . LEU A 1 102 ? 21.394 -2.835 -29.632 1.00 69.94 102 LEU A N 1
ATOM 789 C CA . LEU A 1 102 ? 21.265 -3.377 -28.273 1.00 69.94 102 LEU A CA 1
ATOM 790 C C . LEU A 1 102 ? 20.015 -2.860 -27.561 1.00 69.94 102 LEU A C 1
ATOM 792 O O . LEU A 1 102 ? 19.311 -3.650 -26.947 1.00 69.94 102 LEU A O 1
ATOM 796 N N . ILE A 1 103 ? 19.712 -1.567 -27.679 1.00 72.75 103 ILE A N 1
ATOM 797 C CA . ILE A 1 103 ? 18.492 -0.960 -27.139 1.00 72.75 103 ILE A CA 1
ATOM 798 C C . ILE A 1 103 ? 17.281 -1.564 -27.847 1.00 72.75 103 ILE A C 1
ATOM 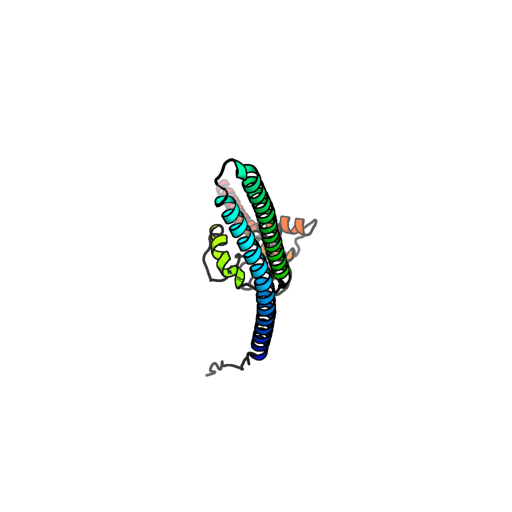800 O O . ILE A 1 103 ? 16.373 -2.064 -27.197 1.00 72.75 103 ILE A O 1
ATOM 804 N N . TRP A 1 104 ? 17.285 -1.621 -29.177 1.00 75.12 104 TRP A N 1
ATOM 805 C CA . TRP A 1 104 ? 16.195 -2.246 -29.919 1.00 75.12 104 TRP A CA 1
ATOM 806 C C . TRP A 1 104 ? 16.025 -3.726 -29.557 1.00 75.12 104 TRP A C 1
ATOM 808 O O . TRP A 1 104 ? 14.902 -4.186 -29.397 1.00 75.12 104 TRP A O 1
ATOM 818 N N . TRP A 1 105 ? 17.118 -4.467 -29.357 1.00 73.69 105 TRP A N 1
ATOM 819 C CA . TRP A 1 105 ? 17.084 -5.850 -28.881 1.00 73.69 105 TRP A CA 1
ATOM 820 C C . TRP A 1 105 ? 16.513 -5.958 -27.462 1.00 73.69 105 TRP A C 1
ATOM 822 O O . TRP A 1 105 ? 15.653 -6.804 -27.234 1.00 73.69 105 TRP A O 1
ATOM 832 N N . PHE A 1 106 ? 16.924 -5.073 -26.551 1.00 65.56 106 PHE A N 1
ATOM 833 C CA . PHE A 1 106 ? 16.452 -5.003 -25.167 1.00 65.56 106 PHE A CA 1
ATOM 834 C C . PHE A 1 106 ? 14.941 -4.745 -25.089 1.00 65.56 106 PHE A C 1
ATOM 836 O O . PHE A 1 106 ? 14.240 -5.430 -24.355 1.00 65.56 106 PHE A O 1
ATOM 843 N N . TRP A 1 107 ? 14.423 -3.832 -25.913 1.00 63.25 107 TRP A N 1
ATOM 844 C CA . TRP A 1 107 ? 12.993 -3.505 -25.969 1.00 63.25 107 TRP A CA 1
ATOM 845 C C . TRP A 1 107 ? 12.154 -4.501 -26.786 1.00 63.25 107 TRP A C 1
ATOM 847 O O . TRP A 1 107 ? 10.928 -4.481 -26.708 1.00 63.25 107 TRP A O 1
ATOM 857 N N . ARG A 1 108 ? 12.787 -5.388 -27.566 1.00 64.31 108 ARG A N 1
ATOM 858 C CA . ARG A 1 108 ? 12.100 -6.456 -28.312 1.00 64.31 108 ARG A CA 1
ATOM 859 C C . ARG A 1 108 ? 11.878 -7.718 -27.474 1.00 64.31 108 ARG A C 1
ATOM 861 O O . ARG A 1 108 ? 11.131 -8.595 -27.902 1.00 64.31 108 ARG A O 1
ATOM 868 N N . VAL A 1 109 ? 12.529 -7.831 -26.316 1.00 58.34 109 VAL A N 1
ATOM 869 C CA . VAL A 1 109 ? 12.237 -8.882 -25.338 1.00 58.34 109 VAL A CA 1
ATOM 870 C C . VAL A 1 109 ? 10.995 -8.444 -24.554 1.00 58.34 109 VAL A C 1
ATOM 872 O O . VAL A 1 109 ? 11.043 -7.409 -23.889 1.00 58.34 109 VAL A O 1
ATOM 875 N N . PRO A 1 110 ? 9.866 -9.170 -24.634 1.00 55.06 110 PRO A N 1
ATOM 876 C CA . PRO A 1 110 ? 8.682 -8.817 -23.865 1.00 55.06 110 PRO A CA 1
ATOM 877 C C . PRO A 1 110 ? 9.009 -8.880 -22.365 1.00 55.06 110 PRO A C 1
ATOM 879 O O . PRO A 1 110 ? 9.360 -9.933 -21.838 1.00 55.06 110 PRO A O 1
ATOM 882 N N . ILE A 1 111 ? 8.861 -7.745 -21.669 1.00 50.59 111 ILE A N 1
ATOM 883 C CA . ILE A 1 111 ? 9.083 -7.577 -20.214 1.00 50.59 111 ILE A CA 1
ATOM 884 C C . ILE A 1 111 ? 8.222 -8.559 -19.385 1.00 50.59 111 ILE A C 1
ATOM 886 O O . ILE A 1 111 ? 8.506 -8.818 -18.219 1.00 50.59 111 ILE A O 1
ATOM 890 N N . ALA A 1 112 ? 7.221 -9.184 -20.005 1.00 50.75 112 ALA A N 1
ATOM 891 C CA . ALA A 1 112 ? 6.350 -10.185 -19.401 1.00 50.75 112 ALA A CA 1
ATOM 892 C C . ALA A 1 112 ? 7.033 -11.524 -19.042 1.00 50.75 112 ALA A C 1
ATOM 894 O O . ALA A 1 112 ? 6.426 -12.320 -18.334 1.00 50.75 112 ALA A O 1
ATOM 895 N N . SER A 1 113 ? 8.273 -11.789 -19.479 1.00 47.09 113 SER A N 1
ATOM 896 C CA . SER A 1 113 ? 9.014 -13.013 -19.120 1.00 47.09 113 SER A CA 1
ATOM 897 C C . SER A 1 113 ? 10.301 -12.762 -18.323 1.00 47.09 113 SER A C 1
ATOM 899 O O . SER A 1 113 ? 11.157 -13.640 -18.248 1.00 47.09 113 SER A O 1
ATOM 901 N N . ILE A 1 114 ? 10.455 -11.586 -17.701 1.00 47.81 114 ILE A N 1
ATOM 902 C CA . ILE A 1 114 ? 11.432 -11.368 -16.615 1.00 47.81 114 ILE A CA 1
ATOM 903 C C . ILE A 1 114 ? 10.748 -11.792 -15.305 1.00 47.81 114 ILE A C 1
ATOM 905 O O . ILE A 1 114 ? 10.542 -11.013 -14.378 1.00 47.81 114 ILE A O 1
ATOM 909 N N . SER A 1 115 ? 10.270 -13.032 -15.266 1.00 49.78 115 SER A N 1
ATOM 910 C CA . SER A 1 115 ? 9.563 -13.583 -14.117 1.00 49.78 115 SER A CA 1
ATOM 911 C C . SER A 1 115 ? 10.576 -13.904 -13.021 1.00 49.78 115 SER A C 1
ATOM 913 O O . SER A 1 115 ? 11.293 -14.884 -13.166 1.00 49.78 115 SER A O 1
ATOM 915 N N . GLN A 1 116 ? 10.621 -13.092 -11.955 1.00 49.25 116 GLN A N 1
ATOM 916 C CA . GLN A 1 116 ? 11.165 -13.376 -10.605 1.00 49.25 116 GLN A CA 1
ATOM 917 C C . GLN A 1 116 ? 12.661 -13.779 -10.467 1.00 49.25 116 GLN A C 1
ATOM 919 O O . GLN A 1 116 ? 13.354 -13.253 -9.600 1.00 49.25 116 GLN A O 1
ATOM 924 N N . GLU A 1 117 ? 13.196 -14.628 -11.338 1.00 48.19 117 GLU A N 1
ATOM 925 C CA . GLU A 1 117 ? 14.537 -15.229 -11.327 1.00 48.19 117 GLU A CA 1
ATOM 926 C C . GLU A 1 117 ? 15.669 -14.219 -11.583 1.00 48.19 117 GLU A C 1
ATOM 928 O O . GLU A 1 117 ? 16.729 -14.287 -10.967 1.00 48.19 117 GLU A O 1
ATOM 933 N N . LEU A 1 118 ? 15.459 -13.232 -12.463 1.00 49.06 118 LEU A N 1
ATOM 934 C CA . LEU A 1 118 ? 16.520 -12.285 -12.846 1.00 49.06 118 LEU A CA 1
ATOM 935 C C . LEU A 1 118 ? 16.734 -11.157 -11.818 1.00 49.06 118 LEU A C 1
ATOM 937 O O . LEU A 1 118 ? 17.774 -10.499 -11.819 1.00 49.06 118 LEU A O 1
ATOM 941 N N . VAL A 1 119 ? 15.746 -10.911 -10.951 1.00 51.47 119 VAL A N 1
ATOM 942 C CA . VAL A 1 119 ? 15.768 -9.834 -9.942 1.00 51.47 119 VAL A CA 1
ATOM 943 C C . VAL A 1 119 ? 16.298 -10.336 -8.590 1.00 51.47 119 VAL A C 1
ATOM 945 O O . VAL A 1 119 ? 16.839 -9.550 -7.813 1.00 51.47 119 VAL A O 1
ATOM 948 N N . GLN A 1 120 ? 16.235 -11.649 -8.343 1.00 52.47 120 GLN A N 1
ATOM 949 C CA . GLN A 1 120 ? 16.795 -12.333 -7.170 1.00 52.47 120 GLN A CA 1
ATOM 950 C C . GLN A 1 120 ? 18.241 -11.908 -6.809 1.00 52.47 120 GLN A C 1
ATOM 952 O O . GLN A 1 120 ? 18.463 -11.501 -5.664 1.00 52.47 120 GLN A O 1
ATOM 957 N N . PRO A 1 121 ? 19.228 -11.892 -7.734 1.00 52.66 121 PRO A N 1
ATOM 958 C CA . PRO A 1 121 ? 20.609 -11.533 -7.386 1.00 52.66 121 PRO A CA 1
ATOM 959 C C . PRO A 1 121 ? 20.805 -10.043 -7.056 1.00 52.66 121 PRO A C 1
ATOM 961 O O . PRO A 1 121 ? 21.722 -9.698 -6.312 1.00 52.66 121 PRO A O 1
ATOM 964 N N . PHE A 1 122 ? 19.933 -9.153 -7.546 1.00 47.88 122 PHE A N 1
ATOM 965 C CA . PHE A 1 122 ? 19.978 -7.716 -7.237 1.00 47.88 122 PHE A CA 1
ATOM 966 C C . PHE A 1 122 ? 19.163 -7.338 -5.991 1.00 47.88 122 PHE A C 1
ATOM 968 O O . PHE A 1 122 ? 19.401 -6.285 -5.393 1.00 47.88 122 PHE A O 1
ATOM 975 N N . GLY A 1 123 ? 18.254 -8.212 -5.545 1.00 51.91 123 GLY A N 1
ATOM 976 C CA . GLY A 1 123 ? 17.476 -8.036 -4.318 1.00 51.91 123 GLY A CA 1
ATOM 977 C C . GLY A 1 123 ? 18.352 -7.890 -3.071 1.00 51.91 123 GLY A C 1
ATOM 978 O O . GLY A 1 123 ? 18.078 -7.032 -2.238 1.00 51.91 123 GLY A O 1
ATOM 979 N N . LYS A 1 124 ? 19.467 -8.631 -2.975 1.00 49.94 124 LYS A N 1
ATOM 980 C CA . LYS A 1 124 ? 20.414 -8.540 -1.844 1.00 49.94 124 LYS A CA 1
ATOM 981 C C . LYS A 1 124 ? 21.032 -7.148 -1.693 1.00 49.94 124 LYS A C 1
ATOM 983 O O . LYS A 1 124 ? 21.067 -6.615 -0.587 1.00 49.94 124 LYS A O 1
ATOM 988 N N . VAL A 1 125 ? 21.460 -6.538 -2.799 1.00 54.72 125 VAL A N 1
ATOM 989 C CA . VAL A 1 125 ? 22.089 -5.204 -2.810 1.00 54.72 125 VAL A CA 1
ATOM 990 C C . VAL A 1 125 ? 21.076 -4.107 -2.464 1.00 54.72 125 VAL A C 1
ATOM 992 O O . VAL A 1 125 ? 21.409 -3.159 -1.757 1.00 54.72 125 VAL A O 1
ATOM 995 N N . LEU A 1 126 ? 19.819 -4.260 -2.892 1.00 51.12 126 LEU A N 1
ATOM 996 C CA . LEU A 1 126 ? 18.730 -3.335 -2.561 1.00 51.12 126 LEU A CA 1
ATOM 997 C C . LEU A 1 126 ? 18.145 -3.562 -1.149 1.00 51.12 126 LEU A C 1
ATOM 999 O O . LEU A 1 126 ? 17.581 -2.634 -0.570 1.00 51.12 126 LEU A O 1
ATOM 1003 N N . SER A 1 127 ? 18.321 -4.753 -0.564 1.00 44.19 127 SER A N 1
ATOM 1004 C CA . SER A 1 127 ? 17.810 -5.113 0.771 1.00 44.19 127 SER A CA 1
ATOM 1005 C C . SER A 1 127 ? 18.599 -4.524 1.940 1.00 44.19 127 SER A C 1
ATOM 1007 O O . SER A 1 127 ? 18.085 -4.489 3.051 1.00 44.19 127 SER A O 1
ATOM 1009 N N . TRP A 1 128 ? 19.813 -4.003 1.725 1.00 45.62 128 TRP A N 1
ATOM 1010 C CA . TRP A 1 128 ? 20.626 -3.434 2.812 1.00 45.62 128 TRP A CA 1
ATOM 1011 C C . TRP A 1 128 ? 19.964 -2.215 3.495 1.00 45.62 128 TRP A C 1
ATOM 1013 O O . TRP A 1 128 ? 20.338 -1.843 4.603 1.00 45.62 128 TRP A O 1
ATOM 1023 N N . ARG A 1 129 ? 18.920 -1.630 2.882 1.00 49.22 129 ARG A N 1
ATOM 1024 C CA . ARG A 1 129 ? 18.045 -0.620 3.509 1.00 49.22 129 ARG A CA 1
ATOM 1025 C C . ARG A 1 129 ? 16.808 -1.175 4.227 1.00 49.22 129 ARG A C 1
ATOM 1027 O O . ARG A 1 129 ? 16.182 -0.432 4.976 1.00 49.22 129 ARG A O 1
ATOM 1034 N N . ALA A 1 130 ? 16.427 -2.426 3.993 1.00 44.53 130 ALA A N 1
ATOM 1035 C CA . ALA A 1 130 ? 15.208 -3.042 4.507 1.00 44.53 130 ALA A CA 1
ATOM 1036 C C . ALA A 1 130 ? 15.586 -4.196 5.445 1.00 44.53 130 ALA A C 1
ATOM 1038 O O . ALA A 1 130 ? 15.640 -5.354 5.042 1.00 44.53 130 ALA A O 1
ATOM 1039 N N . GLY A 1 131 ? 15.917 -3.869 6.696 1.00 39.91 131 GLY A N 1
ATOM 1040 C CA . GLY A 1 131 ? 16.297 -4.859 7.702 1.00 39.91 131 GLY A CA 1
ATOM 1041 C C . GLY A 1 131 ? 15.219 -5.929 7.897 1.00 39.91 131 GLY A C 1
ATOM 1042 O O . GLY A 1 131 ? 14.135 -5.638 8.396 1.00 39.91 131 GLY A O 1
ATOM 1043 N N . GLY A 1 132 ? 15.528 -7.171 7.521 1.00 35.47 132 GLY A N 1
ATOM 1044 C CA . GLY A 1 132 ? 14.703 -8.340 7.815 1.00 35.47 132 GLY A CA 1
ATOM 1045 C C . GLY A 1 132 ? 15.122 -9.576 7.021 1.00 35.47 132 GLY A C 1
ATOM 1046 O O . GLY A 1 132 ? 14.896 -9.650 5.820 1.00 35.47 132 GLY A O 1
ATOM 1047 N N . ILE A 1 133 ? 15.703 -10.563 7.706 1.00 40.19 133 ILE A N 1
ATOM 1048 C CA . ILE A 1 133 ? 15.931 -11.920 7.190 1.00 40.19 133 ILE A CA 1
ATOM 1049 C C . ILE A 1 133 ? 14.736 -12.767 7.623 1.00 40.19 133 ILE A C 1
ATOM 1051 O O . ILE A 1 133 ? 14.415 -12.753 8.805 1.00 40.19 133 ILE A O 1
ATOM 1055 N N . LEU A 1 134 ? 14.085 -13.462 6.685 1.00 40.78 134 LEU A N 1
ATOM 1056 C CA . LEU A 1 134 ? 13.515 -14.812 6.839 1.00 40.78 134 LEU A CA 1
ATOM 1057 C C . LEU A 1 134 ? 12.936 -15.262 5.479 1.00 40.78 134 LEU A C 1
ATOM 1059 O O . LEU A 1 134 ? 12.002 -14.643 4.974 1.00 40.78 134 LEU A O 1
ATOM 1063 N N . ASN A 1 135 ? 13.495 -16.363 4.962 1.00 35.72 135 ASN A N 1
ATOM 1064 C CA . ASN A 1 135 ? 13.198 -17.111 3.730 1.00 35.72 135 ASN A CA 1
ATOM 1065 C C . ASN A 1 135 ? 13.527 -16.440 2.385 1.00 35.72 135 ASN A C 1
ATOM 1067 O O . ASN A 1 135 ? 13.189 -15.293 2.125 1.00 35.72 135 ASN A O 1
ATOM 1071 N N . GLU A 1 136 ? 14.202 -17.210 1.528 1.00 38.50 136 GLU A N 1
ATOM 1072 C CA . GLU A 1 136 ? 14.896 -16.853 0.277 1.00 38.50 136 GLU A CA 1
ATOM 1073 C C . GLU A 1 136 ? 14.001 -16.379 -0.888 1.00 38.50 136 GLU A C 1
ATOM 1075 O O . GLU A 1 136 ? 14.380 -16.446 -2.055 1.00 38.50 136 GLU A O 1
ATOM 1080 N N . ASN A 1 137 ? 12.828 -15.831 -0.590 1.00 34.72 137 ASN A N 1
ATOM 1081 C CA . ASN A 1 137 ? 12.018 -15.101 -1.550 1.00 34.72 137 ASN A CA 1
ATOM 1082 C C . ASN A 1 137 ? 12.142 -13.615 -1.223 1.00 34.72 137 ASN A C 1
ATOM 1084 O O . ASN A 1 137 ? 11.913 -13.207 -0.085 1.00 34.72 137 ASN A O 1
ATOM 1088 N N . VAL A 1 138 ? 12.486 -12.791 -2.216 1.00 38.78 138 VAL A N 1
ATOM 1089 C CA . VAL A 1 138 ? 12.407 -11.325 -2.116 1.00 38.78 138 VAL A CA 1
ATOM 1090 C C . VAL A 1 138 ? 10.929 -10.947 -2.006 1.00 38.78 138 VAL A C 1
ATOM 1092 O O . VAL A 1 138 ? 10.288 -10.550 -2.974 1.00 38.78 138 VAL A O 1
ATOM 1095 N N . MET A 1 139 ? 10.359 -11.127 -0.822 1.00 42.56 139 MET A N 1
ATOM 1096 C CA . MET A 1 139 ? 9.022 -10.688 -0.489 1.00 42.56 139 MET A CA 1
ATOM 1097 C C . MET A 1 139 ? 9.195 -9.425 0.332 1.00 42.56 139 MET A C 1
ATOM 1099 O O . MET A 1 139 ? 9.668 -9.459 1.468 1.00 42.56 139 MET A O 1
ATOM 1103 N N . TRP A 1 140 ? 8.823 -8.289 -0.248 1.00 48.12 140 TRP A N 1
ATOM 1104 C CA . TRP A 1 140 ? 8.493 -7.118 0.544 1.00 48.12 140 TRP A CA 1
ATOM 1105 C C . TRP A 1 140 ? 7.396 -7.554 1.522 1.00 48.12 140 TRP A C 1
ATOM 1107 O O . TRP A 1 140 ? 6.242 -7.669 1.114 1.00 48.12 140 TRP A O 1
ATOM 1117 N N . LYS A 1 141 ? 7.751 -7.913 2.767 1.00 51.84 141 LYS A N 1
ATOM 1118 C CA . LYS A 1 141 ? 6.784 -8.413 3.754 1.00 51.84 141 LYS A CA 1
ATOM 1119 C C . LYS A 1 141 ? 5.630 -7.417 3.830 1.00 51.84 141 LYS A C 1
ATOM 1121 O O . LYS A 1 141 ? 5.827 -6.275 4.233 1.00 51.84 141 LYS A O 1
ATOM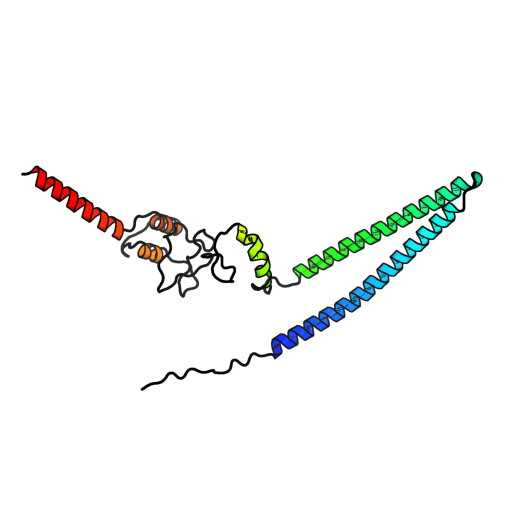 1126 N N . GLY A 1 142 ? 4.453 -7.860 3.404 1.00 63.38 142 GLY A N 1
ATOM 1127 C CA . GLY A 1 142 ? 3.229 -7.076 3.452 1.00 63.38 142 GLY A CA 1
ATOM 1128 C C . GLY A 1 142 ? 2.799 -6.424 2.138 1.00 63.38 142 GLY A C 1
ATOM 1129 O O . GLY A 1 142 ? 1.601 -6.303 1.962 1.00 63.38 142 GLY A O 1
ATOM 1130 N N . LEU A 1 143 ? 3.665 -6.057 1.181 1.00 78.88 143 LEU A N 1
ATOM 1131 C CA . LEU A 1 143 ? 3.190 -5.385 -0.049 1.00 78.88 143 LEU A CA 1
ATOM 1132 C C . LEU A 1 143 ? 2.347 -6.327 -0.919 1.00 78.88 143 LEU A C 1
ATOM 1134 O O . LEU A 1 143 ? 2.774 -7.437 -1.223 1.00 78.88 143 LEU A O 1
ATOM 1138 N N . PHE A 1 144 ? 1.161 -5.864 -1.330 1.00 83.56 144 PHE A N 1
ATOM 1139 C CA . PHE A 1 144 ? 0.130 -6.687 -1.981 1.00 83.56 144 PHE A CA 1
ATOM 1140 C C . PHE A 1 144 ? -0.239 -7.957 -1.189 1.00 83.56 144 PHE A C 1
ATOM 1142 O O . PHE A 1 144 ? -0.694 -8.948 -1.760 1.00 83.56 144 PHE A O 1
ATOM 1149 N N . GLY A 1 145 ? -0.046 -7.937 0.131 1.00 86.44 145 GLY A N 1
ATOM 1150 C CA . GLY A 1 145 ? -0.320 -9.076 0.995 1.00 86.44 145 GLY A CA 1
ATOM 1151 C C . GLY A 1 145 ? -1.818 -9.345 1.136 1.00 86.44 145 GLY A C 1
ATOM 1152 O O . GLY A 1 145 ? -2.631 -8.419 1.246 1.00 86.44 145 GLY A O 1
ATOM 1153 N N . ARG A 1 146 ? -2.172 -10.629 1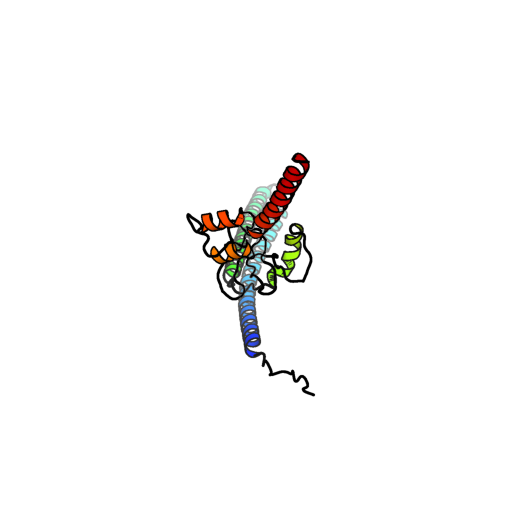.179 1.00 89.75 146 ARG A N 1
ATOM 1154 C CA . ARG A 1 146 ? -3.505 -11.105 1.564 1.00 89.75 146 ARG A CA 1
ATOM 1155 C C . ARG A 1 146 ? -3.547 -11.363 3.061 1.00 89.75 146 ARG A C 1
ATOM 1157 O O . ARG A 1 146 ? -2.527 -11.716 3.650 1.00 89.75 146 ARG A O 1
ATOM 1164 N N . LEU A 1 147 ? -4.716 -11.170 3.660 1.00 90.19 147 LEU A N 1
ATOM 1165 C CA . LEU A 1 147 ? -4.965 -11.655 5.012 1.00 90.19 147 LEU A CA 1
ATOM 1166 C C . LEU A 1 147 ? -5.016 -13.183 5.037 1.00 90.19 147 LEU A C 1
ATOM 1168 O O . LEU A 1 147 ? -5.376 -13.816 4.048 1.00 90.19 147 LEU A O 1
ATOM 1172 N N . ASP A 1 148 ? -4.695 -13.738 6.195 1.00 89.94 148 ASP A N 1
ATOM 1173 C CA . ASP A 1 148 ? -4.874 -15.148 6.511 1.00 89.94 148 ASP A CA 1
ATOM 1174 C C . ASP A 1 148 ? -6.162 -15.323 7.332 1.00 89.94 148 ASP A C 1
ATOM 1176 O O . ASP A 1 148 ? -6.506 -14.448 8.131 1.00 89.94 148 ASP A O 1
ATOM 1180 N N . TRP A 1 149 ? -6.876 -16.429 7.127 1.00 89.19 149 TRP A N 1
ATOM 1181 C CA . TRP A 1 149 ? -8.093 -16.764 7.870 1.00 89.19 149 TRP A CA 1
ATOM 1182 C C . TRP A 1 149 ? -7.806 -17.108 9.332 1.00 89.19 149 TRP A C 1
ATOM 1184 O O . TRP A 1 149 ? -8.602 -16.768 10.205 1.00 89.19 149 TRP A O 1
ATOM 1194 N N . GLU A 1 150 ? -6.674 -17.762 9.596 1.00 92.44 150 GLU A N 1
ATOM 1195 C CA . GLU A 1 150 ? -6.245 -18.135 10.952 1.00 92.44 150 GLU A CA 1
ATOM 1196 C C . GLU A 1 150 ? -5.380 -17.049 11.608 1.00 92.44 150 GLU A C 1
ATOM 1198 O O . GLU A 1 150 ? -5.129 -17.070 12.814 1.00 92.44 150 GLU A O 1
ATOM 1203 N N . GLY A 1 151 ? -4.915 -16.088 10.807 1.00 88.19 151 GLY A N 1
ATOM 1204 C CA . GLY A 1 151 ? -4.054 -15.004 11.248 1.00 88.19 151 GLY A CA 1
ATOM 1205 C C . GLY A 1 151 ? -4.799 -13.843 11.905 1.00 88.19 151 GLY A C 1
ATOM 1206 O O . GLY A 1 151 ? -6.022 -13.715 11.872 1.00 88.19 151 GLY A O 1
ATOM 1207 N N . ASN A 1 152 ? -4.018 -12.924 12.472 1.00 87.38 152 ASN A N 1
ATOM 1208 C CA . ASN A 1 152 ? -4.546 -11.681 13.020 1.00 87.38 152 ASN A CA 1
ATOM 1209 C C . ASN A 1 152 ? -4.661 -10.608 11.938 1.00 87.38 152 ASN A C 1
ATOM 1211 O O . ASN A 1 152 ? -3.811 -10.489 11.051 1.00 87.38 152 ASN A O 1
ATOM 1215 N N . PHE A 1 153 ? -5.669 -9.748 12.078 1.00 87.75 153 PHE A N 1
ATOM 1216 C CA . PHE A 1 153 ? -5.752 -8.535 11.276 1.00 87.75 153 PHE A CA 1
ATOM 1217 C C . PHE A 1 153 ? -4.550 -7.622 11.602 1.00 87.75 153 PHE A C 1
ATOM 1219 O O . PHE A 1 153 ? -4.278 -7.379 12.783 1.00 87.75 153 PHE A O 1
ATOM 1226 N N . PRO A 1 154 ? -3.812 -7.111 10.598 1.00 86.44 154 PRO A N 1
ATOM 1227 C CA . PRO A 1 154 ? -2.733 -6.157 10.832 1.00 86.44 154 PRO A CA 1
ATOM 1228 C C . PRO A 1 154 ? -3.302 -4.848 11.383 1.00 86.44 154 PRO A C 1
ATOM 1230 O O . PRO A 1 154 ? -4.507 -4.626 11.352 1.00 86.44 154 PRO A O 1
ATOM 1233 N N . THR A 1 155 ? -2.454 -3.938 11.860 1.00 86.12 155 THR A N 1
ATOM 1234 C CA . THR A 1 155 ? -2.918 -2.638 12.369 1.00 86.12 155 THR A CA 1
ATOM 1235 C C . THR A 1 155 ? -3.895 -1.974 11.398 1.00 86.12 155 THR A C 1
ATOM 1237 O O . THR A 1 155 ? -3.577 -1.801 10.220 1.00 86.12 155 THR A O 1
ATOM 1240 N N . SER A 1 156 ? -5.080 -1.604 11.891 1.00 84.88 156 SER A N 1
ATOM 1241 C CA . SER A 1 156 ? -6.127 -1.024 11.052 1.00 84.88 156 SER A CA 1
ATOM 1242 C C . SER A 1 156 ? -5.648 0.290 10.436 1.00 84.88 156 SER A C 1
ATOM 1244 O O . SER A 1 156 ? -5.257 1.225 11.134 1.00 84.88 156 SER A O 1
ATOM 1246 N N . ILE A 1 157 ? -5.632 0.338 9.108 1.00 86.00 157 ILE A N 1
ATOM 1247 C CA . ILE A 1 157 ? -5.064 1.439 8.330 1.00 86.00 157 ILE A CA 1
ATOM 1248 C C . ILE A 1 157 ? -6.133 2.451 7.932 1.00 86.00 157 ILE A C 1
ATOM 1250 O O . ILE A 1 157 ? -7.273 2.109 7.626 1.00 86.00 157 ILE A O 1
ATOM 1254 N N . THR A 1 158 ? -5.737 3.722 7.902 1.00 91.31 158 THR A N 1
ATOM 1255 C CA . THR A 1 158 ? -6.604 4.841 7.506 1.00 91.31 158 THR A CA 1
ATOM 1256 C C . THR A 1 158 ? -6.809 4.941 5.998 1.00 91.31 158 THR A C 1
ATOM 1258 O O . THR A 1 158 ? -7.758 5.586 5.554 1.00 91.31 158 THR A O 1
ATOM 1261 N N . ASP A 1 159 ? -5.925 4.312 5.226 1.00 91.38 159 ASP A N 1
ATOM 1262 C CA . ASP A 1 159 ? -5.969 4.248 3.771 1.00 91.38 159 ASP A CA 1
ATOM 1263 C C . ASP A 1 159 ? -5.397 2.896 3.295 1.00 91.38 159 ASP A C 1
ATOM 1265 O O . ASP A 1 159 ? -4.181 2.675 3.387 1.00 91.38 159 ASP A O 1
ATOM 1269 N N . PRO A 1 160 ? -6.250 1.948 2.862 1.00 85.50 160 PRO A N 1
ATOM 1270 C CA . PRO A 1 160 ? -5.816 0.624 2.446 1.00 85.50 160 PRO A CA 1
ATOM 1271 C C . PRO A 1 160 ? -5.210 0.641 1.042 1.00 85.50 160 PRO A C 1
ATOM 1273 O O . PRO A 1 160 ? -5.876 0.378 0.044 1.00 85.50 160 PRO A O 1
ATOM 1276 N N . GLN A 1 161 ? -3.910 0.930 0.981 1.00 87.12 161 GLN A N 1
ATOM 1277 C CA . GLN A 1 161 ? -3.131 0.901 -0.253 1.00 87.12 161 GLN A CA 1
ATOM 1278 C C . GLN A 1 161 ? -2.272 -0.374 -0.348 1.00 87.12 161 GLN A C 1
ATOM 1280 O O . GLN A 1 161 ? -1.480 -0.630 0.565 1.00 87.12 161 GLN A O 1
ATOM 1285 N N . PRO A 1 162 ? -2.318 -1.116 -1.474 1.00 85.25 162 PRO A N 1
ATOM 1286 C CA . PRO A 1 162 ? -1.491 -2.310 -1.697 1.00 85.25 162 PRO A CA 1
ATOM 1287 C C . PRO A 1 162 ? 0.019 -2.084 -1.574 1.00 85.25 162 PRO A C 1
ATOM 1289 O O . PRO A 1 162 ? 0.757 -2.957 -1.125 1.00 85.25 162 PRO A O 1
ATOM 1292 N N . MET A 1 163 ? 0.476 -0.892 -1.964 1.00 83.62 163 MET A N 1
ATOM 1293 C CA . MET A 1 163 ? 1.876 -0.458 -1.880 1.00 83.62 163 MET A CA 1
ATOM 1294 C C . MET A 1 163 ? 2.159 0.412 -0.647 1.00 83.62 163 MET A C 1
ATOM 1296 O O . MET A 1 163 ? 3.218 1.030 -0.548 1.00 83.62 163 MET A O 1
ATOM 1300 N N . GLY A 1 164 ? 1.206 0.504 0.282 1.00 81.19 164 GLY A N 1
ATOM 1301 C CA . GLY A 1 164 ? 1.383 1.233 1.530 1.00 81.19 164 GLY A CA 1
ATOM 1302 C C . GLY A 1 164 ? 2.384 0.548 2.463 1.00 81.19 164 GLY A C 1
ATOM 1303 O O . GLY A 1 164 ? 2.814 -0.579 2.235 1.00 81.19 164 GLY A O 1
ATOM 1304 N N . LYS A 1 165 ? 2.719 1.216 3.574 1.00 77.50 165 LYS A N 1
ATOM 1305 C CA . LYS A 1 165 ? 3.687 0.706 4.566 1.00 77.50 165 LYS A CA 1
ATOM 1306 C C . LYS A 1 165 ? 3.320 -0.667 5.145 1.00 77.50 165 LYS A C 1
ATOM 1308 O O . LYS A 1 165 ? 4.214 -1.427 5.487 1.00 77.50 165 LYS A O 1
ATOM 1313 N N . VAL A 1 166 ? 2.023 -0.947 5.289 1.00 81.12 166 VAL A N 1
ATOM 1314 C CA . VAL A 1 166 ? 1.512 -2.244 5.764 1.00 81.12 166 VAL A CA 1
ATOM 1315 C C . VAL A 1 166 ? 1.292 -3.193 4.586 1.00 81.12 166 VAL A C 1
ATOM 1317 O O . VAL A 1 166 ? 1.657 -4.358 4.676 1.00 81.12 166 VAL A O 1
ATOM 1320 N N . GLY A 1 167 ? 0.692 -2.696 3.496 1.00 79.31 167 GLY A N 1
ATOM 1321 C CA . GLY A 1 167 ? 0.479 -3.398 2.222 1.00 79.31 167 GLY A CA 1
ATOM 1322 C C . GLY A 1 167 ? -0.472 -4.607 2.252 1.00 79.31 167 GLY A C 1
ATOM 1323 O O . GLY A 1 167 ? -0.968 -5.019 1.204 1.00 79.31 167 GLY A O 1
ATOM 1324 N N . MET A 1 168 ? -0.726 -5.175 3.435 1.00 86.25 168 MET A N 1
ATOM 1325 C CA . MET A 1 168 ? -1.525 -6.380 3.637 1.00 86.25 168 MET A CA 1
ATOM 1326 C C . MET A 1 168 ? -2.999 -6.007 3.778 1.00 86.25 168 MET A C 1
ATOM 1328 O O . MET A 1 168 ? -3.536 -5.903 4.880 1.00 86.25 168 MET A O 1
ATOM 1332 N N . CYS A 1 169 ? -3.624 -5.700 2.644 1.00 89.25 169 CYS A N 1
ATOM 1333 C CA . CYS A 1 169 ? -4.980 -5.161 2.585 1.00 89.25 169 CYS A CA 1
ATOM 1334 C C . CYS A 1 169 ? -5.922 -5.943 1.663 1.00 89.25 169 CYS A C 1
ATOM 1336 O O . CYS A 1 169 ? -7.033 -5.474 1.416 1.00 89.25 169 CYS A O 1
ATOM 1338 N N . PHE A 1 170 ? -5.501 -7.094 1.134 1.00 92.75 170 PHE A N 1
ATOM 1339 C CA . PHE A 1 170 ? -6.361 -7.943 0.312 1.00 92.75 170 PHE A CA 1
ATOM 1340 C C . PHE A 1 170 ? -7.148 -8.943 1.151 1.00 92.75 170 PHE A C 1
ATOM 1342 O O . PHE A 1 170 ? -6.661 -9.460 2.159 1.00 92.75 170 PHE A O 1
ATOM 1349 N N . HIS A 1 171 ? -8.363 -9.234 0.694 1.00 93.69 171 HIS A N 1
ATOM 1350 C CA . HIS A 1 171 ? -9.172 -10.315 1.240 1.00 93.69 171 HIS A CA 1
ATOM 1351 C C . HIS A 1 171 ? -8.436 -11.665 1.094 1.00 93.69 171 HIS A C 1
ATOM 1353 O O . HIS A 1 171 ? -7.755 -11.853 0.076 1.00 93.69 171 HIS A O 1
ATOM 1359 N N . PRO A 1 172 ? -8.589 -12.607 2.050 1.00 92.62 172 PRO A N 1
ATOM 1360 C CA . PRO A 1 172 ? -7.947 -13.922 1.976 1.00 92.62 172 PRO A CA 1
ATOM 1361 C C . PRO A 1 172 ? -8.191 -14.634 0.637 1.00 92.62 172 PRO A C 1
ATOM 1363 O O . PRO A 1 172 ? -7.243 -14.910 -0.091 1.00 92.62 172 PRO A O 1
ATOM 1366 N N . ASP A 1 173 ? -9.462 -14.785 0.245 1.00 93.56 173 ASP A N 1
ATOM 1367 C CA . ASP A 1 173 ? -9.813 -15.544 -0.970 1.00 93.56 173 ASP A CA 1
ATOM 1368 C C . ASP A 1 173 ? -10.184 -14.689 -2.193 1.00 93.56 173 ASP A C 1
ATOM 1370 O O . ASP A 1 173 ? -10.205 -15.185 -3.314 1.00 93.56 173 ASP A O 1
ATOM 1374 N N . GLN A 1 174 ? -10.542 -13.414 -2.005 1.00 93.31 174 GLN A N 1
ATOM 1375 C CA . GLN A 1 174 ? -11.154 -12.594 -3.060 1.00 93.31 174 GLN A CA 1
ATOM 1376 C C . GLN A 1 174 ? -10.135 -11.608 -3.636 1.00 93.31 174 GLN A C 1
ATOM 1378 O O . GLN A 1 174 ? -9.329 -11.030 -2.905 1.00 93.31 174 GLN A O 1
ATOM 1383 N N . ASP A 1 175 ? -10.198 -11.352 -4.942 1.00 93.38 175 ASP A N 1
ATOM 1384 C CA . ASP A 1 175 ? -9.309 -10.417 -5.651 1.00 93.38 175 ASP A CA 1
ATOM 1385 C C . ASP A 1 175 ? -9.723 -8.952 -5.456 1.00 93.38 175 ASP A C 1
ATOM 1387 O O . ASP A 1 175 ? -9.943 -8.195 -6.400 1.00 93.38 175 ASP A O 1
ATOM 1391 N N . ARG A 1 176 ? -9.858 -8.541 -4.194 1.00 93.75 176 ARG A N 1
ATOM 1392 C CA . ARG A 1 176 ? -10.210 -7.174 -3.816 1.00 93.75 176 ARG A CA 1
ATOM 1393 C C . ARG A 1 176 ? -9.547 -6.753 -2.515 1.00 93.75 176 ARG A C 1
ATOM 1395 O O . ARG A 1 176 ? -9.181 -7.575 -1.674 1.00 93.75 176 ARG A O 1
ATOM 1402 N N . ILE A 1 177 ? -9.468 -5.441 -2.342 1.00 93.00 177 ILE A N 1
ATOM 1403 C CA . ILE A 1 177 ? -9.096 -4.820 -1.074 1.00 93.00 177 ILE A CA 1
ATOM 1404 C C . ILE A 1 177 ? -10.246 -4.995 -0.070 1.00 93.00 177 ILE A C 1
ATOM 1406 O O . ILE A 1 177 ? -11.418 -5.155 -0.438 1.00 93.00 177 ILE A O 1
ATOM 1410 N N . LEU A 1 178 ? -9.894 -4.985 1.210 1.00 93.75 178 LEU A N 1
ATOM 1411 C CA . LEU A 1 178 ? -10.840 -5.020 2.314 1.00 93.75 178 LEU A CA 1
ATOM 1412 C C . LEU A 1 178 ? -11.805 -3.835 2.256 1.00 93.75 178 LEU A C 1
ATOM 1414 O O . LEU A 1 178 ? -11.428 -2.680 2.060 1.00 93.75 178 LEU A O 1
ATOM 1418 N N . THR A 1 179 ? -13.077 -4.136 2.455 1.00 95.31 179 THR A N 1
ATOM 1419 C CA . THR A 1 179 ? -14.149 -3.153 2.527 1.00 95.31 179 THR A CA 1
ATOM 1420 C C . THR A 1 179 ? -14.087 -2.362 3.830 1.00 95.31 179 THR A C 1
ATOM 1422 O O . THR A 1 179 ? -13.566 -2.812 4.851 1.00 95.31 179 THR A O 1
ATOM 1425 N N . VAL A 1 180 ? -14.738 -1.196 3.829 1.00 96.19 180 VAL A N 1
ATOM 1426 C CA . VAL A 1 180 ? -14.964 -0.381 5.034 1.00 96.19 180 VAL A CA 1
ATOM 1427 C C . VAL A 1 180 ? -15.544 -1.220 6.178 1.00 96.19 180 VAL A C 1
ATOM 1429 O O . VAL A 1 180 ? -15.140 -1.059 7.325 1.00 96.19 180 VAL A O 1
ATOM 1432 N N . ARG A 1 181 ? -16.483 -2.130 5.883 1.00 96.44 181 ARG A N 1
ATOM 1433 C CA . ARG A 1 181 ? -17.144 -2.935 6.917 1.00 96.44 181 ARG A CA 1
ATOM 1434 C C . ARG A 1 181 ? -16.226 -4.014 7.490 1.00 96.44 181 ARG A C 1
ATOM 1436 O O . ARG A 1 181 ? -16.262 -4.230 8.694 1.00 96.44 181 ARG A O 1
ATOM 1443 N N . GLU A 1 182 ? -15.383 -4.640 6.674 1.00 95.62 182 GLU A N 1
ATOM 1444 C CA . GLU A 1 182 ? -14.374 -5.597 7.155 1.00 95.62 182 GLU A CA 1
ATOM 1445 C C . GLU A 1 182 ? -13.364 -4.915 8.088 1.00 95.62 182 GLU A C 1
ATOM 1447 O O . GLU A 1 182 ? -13.105 -5.416 9.180 1.00 95.62 182 GLU A O 1
ATOM 1452 N N . CYS A 1 183 ? -12.888 -3.716 7.730 1.00 95.25 183 CYS A N 1
ATOM 1453 C CA . CYS A 1 183 ? -12.047 -2.900 8.612 1.00 95.25 183 CYS A CA 1
ATOM 1454 C C . CYS A 1 183 ? -12.771 -2.469 9.902 1.00 95.25 183 CYS A C 1
ATOM 1456 O O . CYS A 1 183 ? -12.162 -2.401 10.966 1.00 95.25 183 CYS A O 1
ATOM 1458 N N . ALA A 1 184 ? -14.070 -2.159 9.835 1.00 96.75 184 ALA A N 1
ATOM 1459 C CA . ALA A 1 184 ? -14.846 -1.793 11.021 1.00 96.75 184 ALA A CA 1
ATOM 1460 C C . ALA A 1 184 ? -14.992 -2.979 11.989 1.00 96.75 184 ALA A C 1
ATOM 1462 O O . ALA A 1 184 ? -14.857 -2.808 13.201 1.00 96.75 184 ALA A O 1
ATOM 1463 N N . ARG A 1 185 ? -15.219 -4.186 11.457 1.00 95.56 185 ARG A N 1
ATOM 1464 C CA . ARG A 1 185 ? -15.303 -5.413 12.258 1.00 95.56 185 ARG A CA 1
ATOM 1465 C C . ARG A 1 185 ? -13.974 -5.772 12.907 1.00 95.56 185 ARG A C 1
ATOM 1467 O O . ARG A 1 185 ? -13.986 -6.172 14.065 1.00 95.56 185 ARG A O 1
ATOM 1474 N N . SER A 1 186 ? -12.844 -5.572 12.224 1.00 94.06 186 SER A N 1
ATOM 1475 C CA . SER A 1 186 ? -11.531 -5.824 12.835 1.00 94.06 186 SER A CA 1
ATOM 1476 C C . SER A 1 186 ? -11.240 -4.903 14.025 1.00 94.06 186 SER A C 1
ATOM 1478 O O . SER A 1 186 ? -10.575 -5.314 14.969 1.00 94.06 186 SER A O 1
ATOM 1480 N N . GLN A 1 187 ? -11.801 -3.690 14.026 1.00 95.69 187 GLN A N 1
ATOM 1481 C CA . GLN A 1 187 ? -11.775 -2.768 15.168 1.00 95.69 187 GLN A CA 1
ATOM 1482 C C . GLN A 1 187 ? -12.856 -3.059 16.228 1.00 95.69 187 GLN A C 1
ATOM 1484 O O . GLN A 1 187 ? -12.896 -2.392 17.257 1.00 95.69 187 GLN A O 1
ATOM 1489 N N . GLY A 1 188 ? -13.754 -4.024 16.007 1.00 96.12 188 GLY A N 1
ATOM 1490 C CA . GLY A 1 188 ? -14.827 -4.365 16.946 1.00 96.12 188 GLY A CA 1
ATOM 1491 C C . GLY A 1 188 ? -16.021 -3.404 16.933 1.00 96.12 188 GLY A C 1
ATOM 1492 O O . GLY A 1 188 ? -16.758 -3.332 17.917 1.00 96.12 188 GLY A O 1
ATOM 1493 N N . PHE A 1 189 ? -16.233 -2.649 15.850 1.00 97.75 189 PHE A N 1
ATOM 1494 C CA . PHE A 1 189 ? -17.461 -1.867 15.692 1.00 97.75 189 PHE A CA 1
ATOM 1495 C C . PHE A 1 189 ? -18.662 -2.772 15.424 1.00 97.75 189 PHE A C 1
ATOM 1497 O O . PHE A 1 189 ? -18.585 -3.713 14.635 1.00 97.75 189 PHE A O 1
ATOM 1504 N N . ALA A 1 190 ? -19.805 -2.421 16.016 1.00 97.06 190 ALA A N 1
ATOM 1505 C CA . ALA A 1 190 ? -21.076 -3.042 15.677 1.00 97.06 190 ALA A CA 1
ATOM 1506 C C . ALA A 1 190 ? -21.432 -2.788 14.201 1.00 97.06 190 ALA A C 1
ATOM 1508 O O . ALA A 1 190 ? -21.213 -1.695 13.668 1.00 97.06 190 ALA A O 1
ATOM 1509 N N . ASP A 1 191 ? -22.050 -3.772 13.548 1.00 97.31 191 ASP A N 1
ATOM 1510 C CA . ASP A 1 191 ? -22.475 -3.651 12.147 1.00 97.31 191 ASP A CA 1
ATOM 1511 C C . ASP A 1 191 ? -23.520 -2.542 11.936 1.00 97.31 191 ASP A C 1
ATOM 1513 O O . ASP A 1 191 ? -23.572 -1.939 10.863 1.00 97.31 191 ASP A O 1
ATOM 1517 N N . SER A 1 192 ? -24.287 -2.212 12.980 1.00 97.56 192 SER A N 1
ATOM 1518 C CA . SER A 1 192 ? -25.239 -1.098 13.003 1.00 97.56 192 SER A CA 1
ATOM 1519 C C . SER A 1 192 ? -24.579 0.284 13.053 1.00 97.56 192 SER A C 1
ATOM 1521 O O . SER A 1 192 ? -25.237 1.278 12.745 1.00 97.56 192 SER A O 1
ATOM 1523 N N . TYR A 1 193 ? -23.292 0.380 13.411 1.00 97.31 193 TYR A N 1
ATOM 1524 C CA . TYR A 1 193 ? -22.586 1.657 13.474 1.00 97.31 193 TYR A CA 1
ATOM 1525 C C . TYR A 1 193 ? -22.404 2.243 12.068 1.00 97.31 193 TYR A C 1
ATOM 1527 O O . TYR A 1 193 ? -21.927 1.568 11.140 1.00 97.31 193 TYR A O 1
ATOM 1535 N N . GLN A 1 194 ? -22.786 3.511 11.913 1.00 96.81 194 GLN A N 1
ATOM 1536 C CA . GLN A 1 194 ? -22.774 4.219 10.638 1.00 96.81 194 GLN A CA 1
ATOM 1537 C C . GLN A 1 194 ? -21.588 5.180 10.557 1.00 96.81 194 GLN A C 1
ATOM 1539 O O . GLN A 1 194 ? -21.408 6.040 11.413 1.00 96.81 194 GLN A O 1
ATOM 1544 N N . PHE A 1 195 ? -20.805 5.049 9.486 1.00 97.31 195 PHE A N 1
ATOM 1545 C CA . PHE A 1 195 ? -19.715 5.966 9.155 1.00 97.31 195 PHE A CA 1
ATOM 1546 C C . PHE A 1 195 ? -20.138 6.895 8.016 1.00 97.31 195 PHE A C 1
ATOM 1548 O O . PHE A 1 195 ? -20.732 6.446 7.025 1.00 97.31 195 PHE A O 1
ATOM 1555 N N . SER A 1 196 ? -19.762 8.167 8.117 1.00 97.00 196 SER A N 1
ATOM 1556 C CA . SER A 1 196 ? -20.191 9.229 7.197 1.00 97.00 196 SER A CA 1
ATOM 1557 C C . SER A 1 196 ? -19.080 9.660 6.236 1.00 97.00 196 SER A C 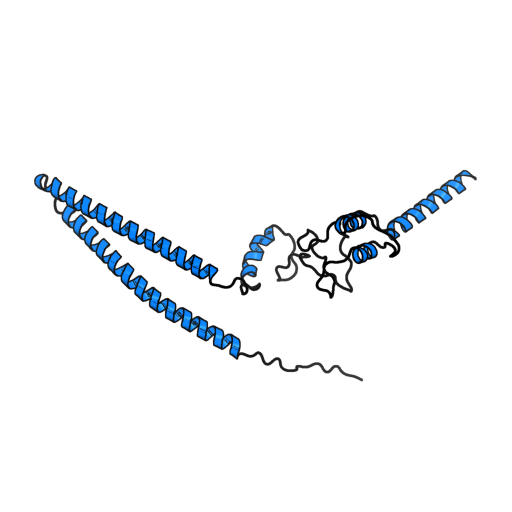1
ATOM 1559 O O . SER A 1 196 ? -17.895 9.515 6.528 1.00 97.00 196 SER A O 1
ATOM 1561 N N . GLY A 1 197 ? -19.458 10.214 5.082 1.00 97.25 197 GLY A N 1
ATOM 1562 C CA . GLY A 1 197 ? -18.522 10.724 4.072 1.00 97.25 197 GLY A CA 1
ATOM 1563 C C . GLY A 1 197 ? -18.115 9.702 3.004 1.00 97.25 197 GLY A C 1
ATOM 1564 O O . GLY A 1 197 ? -18.796 8.699 2.785 1.00 97.25 197 GLY A O 1
ATOM 1565 N N . THR A 1 198 ? -17.011 9.982 2.306 1.00 97.25 198 THR A N 1
ATOM 1566 C CA . THR A 1 198 ? -16.470 9.132 1.230 1.00 97.25 198 THR A CA 1
ATOM 1567 C C . THR A 1 198 ? -15.874 7.836 1.784 1.00 97.25 198 THR A C 1
ATOM 1569 O O . THR A 1 198 ? -15.562 7.745 2.969 1.00 97.25 198 THR A O 1
ATOM 1572 N N . VAL A 1 199 ? -15.664 6.829 0.929 1.00 95.19 199 VAL A N 1
ATOM 1573 C CA . VAL A 1 199 ? -15.041 5.545 1.317 1.00 95.19 199 VAL A CA 1
ATOM 1574 C C . VAL A 1 199 ? -13.714 5.762 2.057 1.00 95.19 199 VAL A C 1
ATOM 1576 O O . VAL A 1 199 ? -13.519 5.213 3.140 1.00 95.19 199 VAL A O 1
ATOM 1579 N N . LEU A 1 200 ? -12.856 6.646 1.539 1.00 94.25 200 LEU A N 1
ATOM 1580 C CA . LEU A 1 200 ? -11.585 6.998 2.174 1.00 94.25 200 LEU A CA 1
ATOM 1581 C C . LEU A 1 200 ? -11.777 7.671 3.544 1.00 94.25 200 LEU A C 1
ATOM 1583 O O . LEU A 1 200 ? -11.073 7.344 4.497 1.00 94.25 200 LEU A O 1
ATOM 1587 N N . HIS A 1 201 ? -12.753 8.577 3.686 1.00 97.12 201 HIS A N 1
ATOM 1588 C CA . HIS A 1 201 ? -13.056 9.193 4.984 1.00 97.12 201 HIS A CA 1
ATOM 1589 C C . HIS A 1 201 ? -13.544 8.171 6.010 1.00 97.12 201 HIS A C 1
ATOM 1591 O O . HIS A 1 201 ? -13.211 8.297 7.188 1.00 97.12 201 HIS A O 1
ATOM 1597 N N . LYS A 1 202 ? -14.301 7.156 5.580 1.00 97.50 202 LYS A N 1
ATOM 1598 C CA . LYS A 1 202 ? -14.758 6.075 6.461 1.00 97.50 202 LYS A CA 1
ATOM 1599 C C . LYS A 1 202 ? -13.592 5.196 6.915 1.00 97.50 202 LYS A C 1
ATOM 1601 O O . LYS A 1 202 ? -13.469 4.957 8.111 1.00 97.50 202 LYS A O 1
ATOM 1606 N N . HIS A 1 203 ? -12.692 4.797 6.010 1.00 96.25 203 HIS A N 1
ATOM 1607 C CA . HIS A 1 203 ? -11.461 4.089 6.398 1.00 96.25 203 HIS A CA 1
ATOM 1608 C C . HIS A 1 203 ? -10.617 4.911 7.377 1.00 96.25 203 HIS A C 1
ATOM 1610 O O . HIS A 1 203 ? -10.155 4.378 8.381 1.00 96.25 203 HIS A O 1
AT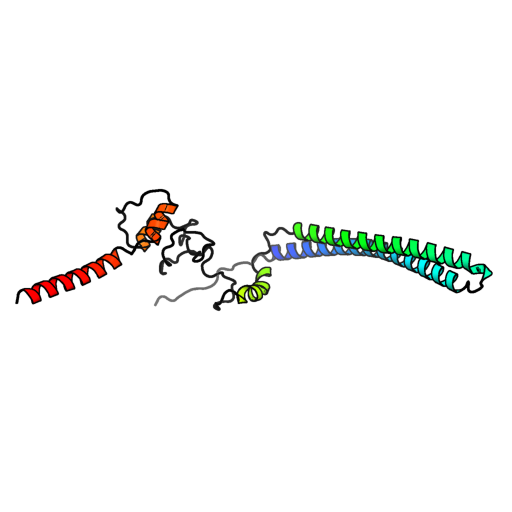OM 1616 N N . ARG A 1 204 ? -10.491 6.226 7.158 1.00 96.81 204 ARG A N 1
ATOM 1617 C CA . ARG A 1 204 ? -9.775 7.115 8.080 1.00 96.81 204 ARG A CA 1
ATOM 1618 C C . ARG A 1 204 ? -10.432 7.203 9.460 1.00 96.81 204 ARG A C 1
ATOM 1620 O O . ARG A 1 204 ? -9.716 7.172 10.455 1.00 96.81 204 ARG A O 1
ATOM 1627 N N . GLN A 1 205 ? -11.762 7.296 9.531 1.00 97.56 205 GLN A N 1
ATOM 1628 C CA . GLN A 1 205 ? -12.497 7.269 10.804 1.00 97.56 205 GLN A CA 1
ATOM 1629 C C . GLN A 1 205 ? -12.240 5.966 11.567 1.00 97.56 205 GLN A C 1
ATOM 1631 O O . GLN A 1 205 ? -11.962 6.013 12.758 1.00 97.56 205 GLN A O 1
ATOM 1636 N N . ILE A 1 206 ? -12.271 4.823 10.878 1.00 96.88 206 ILE A N 1
ATOM 1637 C CA . ILE A 1 206 ? -12.044 3.501 11.478 1.00 96.88 206 ILE A CA 1
ATOM 1638 C C . ILE A 1 206 ? -10.589 3.325 11.929 1.00 96.88 206 ILE A C 1
ATOM 1640 O O . ILE A 1 206 ? -10.343 2.887 13.048 1.00 96.88 206 ILE A O 1
ATOM 1644 N N . GLY A 1 207 ? -9.619 3.672 11.078 1.00 94.88 207 GLY A N 1
ATOM 1645 C CA . GLY A 1 207 ? -8.193 3.507 11.373 1.00 94.88 207 GLY A CA 1
ATOM 1646 C C . GLY A 1 207 ? -7.702 4.388 12.526 1.00 94.88 207 GLY A C 1
ATOM 1647 O O . GLY A 1 207 ? -6.810 3.982 13.262 1.00 94.88 207 GLY A O 1
ATOM 1648 N N . ASN A 1 208 ? -8.304 5.567 12.715 1.00 96.12 208 ASN A N 1
ATOM 1649 C CA . ASN A 1 208 ? -7.971 6.477 13.816 1.00 96.12 208 ASN A CA 1
ATOM 1650 C C . ASN A 1 208 ? -8.771 6.215 15.102 1.00 96.12 208 ASN A C 1
ATOM 1652 O O . ASN A 1 208 ? -8.471 6.819 16.132 1.00 96.12 208 ASN A O 1
ATOM 1656 N N . ALA A 1 209 ? -9.818 5.391 15.050 1.00 96.44 209 ALA A N 1
ATOM 1657 C CA . ALA A 1 209 ? -10.653 5.138 16.212 1.00 96.44 209 ALA A CA 1
ATOM 1658 C C . ALA A 1 209 ? -9.977 4.190 17.207 1.00 96.44 209 ALA A C 1
ATOM 1660 O O . ALA A 1 209 ? -9.209 3.300 16.842 1.00 96.44 209 ALA A O 1
ATOM 1661 N N . VAL A 1 210 ? -10.331 4.354 18.481 1.00 96.44 210 VAL A N 1
ATOM 1662 C CA . VAL A 1 210 ? -10.039 3.361 19.518 1.00 96.44 210 VAL A CA 1
ATOM 1663 C C . VAL A 1 210 ? -11.062 2.221 19.392 1.00 96.44 210 VAL A C 1
ATOM 1665 O O . VAL A 1 210 ? -12.257 2.520 19.299 1.00 96.44 210 VAL A O 1
ATOM 1668 N N . PRO A 1 211 ? -10.641 0.939 19.416 1.00 96.38 211 PRO A N 1
ATOM 1669 C CA . PRO A 1 211 ? -11.563 -0.194 19.393 1.00 96.38 211 PRO A CA 1
ATOM 1670 C C . PRO A 1 211 ? -12.644 -0.067 20.485 1.00 96.38 211 PRO A C 1
ATOM 1672 O O . PRO A 1 211 ? -12.290 0.093 21.661 1.00 96.38 211 PRO A O 1
ATOM 1675 N N . PRO A 1 212 ? -13.951 -0.168 20.166 1.00 96.81 212 PRO A N 1
ATOM 1676 C CA . PRO A 1 212 ? -15.014 -0.040 21.165 1.00 96.81 212 PRO A CA 1
ATOM 1677 C C . PRO A 1 212 ? -14.913 -1.057 22.306 1.00 96.81 212 PRO A C 1
ATOM 1679 O O . PRO A 1 212 ? -15.214 -0.727 23.450 1.00 96.81 212 PRO A O 1
ATOM 1682 N N . THR A 1 213 ? -14.437 -2.272 22.022 1.00 95.69 213 THR A N 1
ATOM 1683 C CA . THR A 1 213 ? -14.210 -3.321 23.031 1.00 95.69 213 THR A CA 1
ATOM 1684 C C . THR A 1 213 ? -13.140 -2.919 24.047 1.00 95.69 213 THR A C 1
ATOM 1686 O O . THR A 1 213 ? -13.328 -3.106 25.250 1.00 95.69 213 THR A O 1
ATOM 1689 N N . LEU A 1 214 ? -12.052 -2.294 23.585 1.00 96.69 214 LEU A N 1
ATOM 1690 C CA . LEU A 1 214 ? -10.997 -1.760 24.445 1.00 96.69 214 LEU A CA 1
ATOM 1691 C C . LEU A 1 214 ? -11.508 -0.578 25.279 1.00 96.69 214 LEU A C 1
ATOM 1693 O O . LEU A 1 214 ? -11.287 -0.532 26.489 1.00 96.69 214 LEU A O 1
ATOM 1697 N N . ALA A 1 215 ? -12.230 0.353 24.650 1.00 97.44 215 ALA A N 1
ATOM 1698 C CA . ALA A 1 215 ? -12.825 1.496 25.339 1.00 97.44 215 ALA A CA 1
ATOM 1699 C C . ALA A 1 215 ? -13.827 1.056 26.423 1.00 97.44 215 ALA A C 1
ATOM 1701 O O . ALA A 1 215 ? -13.830 1.611 27.520 1.00 97.44 215 ALA A O 1
ATOM 1702 N N . TYR A 1 216 ? -14.632 0.026 26.149 1.00 97.38 216 TYR A N 1
ATOM 1703 C CA . TYR A 1 216 ? -15.578 -0.547 27.105 1.00 97.38 216 TYR A CA 1
ATOM 1704 C C . TYR A 1 216 ? -14.876 -1.170 28.320 1.00 97.38 216 TYR A C 1
ATOM 1706 O O . TYR A 1 216 ? -15.266 -0.912 29.462 1.00 97.38 216 TYR A O 1
ATOM 1714 N N . ALA A 1 217 ? -13.809 -1.946 28.098 1.00 97.75 217 ALA A N 1
ATOM 1715 C CA . ALA A 1 217 ? -13.028 -2.545 29.181 1.00 97.75 217 ALA A CA 1
ATOM 1716 C C . ALA A 1 217 ? -12.400 -1.474 30.092 1.00 97.75 217 ALA A C 1
ATOM 1718 O O . ALA A 1 217 ? -12.511 -1.553 31.318 1.00 97.75 217 ALA A O 1
ATOM 1719 N N . LEU A 1 218 ? -11.812 -0.429 29.497 1.00 97.88 218 LEU A N 1
ATOM 1720 C CA . LEU A 1 218 ? -11.257 0.712 30.233 1.00 97.88 218 LEU A CA 1
ATOM 1721 C C . LEU A 1 218 ? -12.339 1.488 30.996 1.00 97.88 218 LEU A C 1
ATOM 1723 O O . LEU A 1 218 ? -12.163 1.791 32.175 1.00 97.88 218 LEU A O 1
ATOM 1727 N N . GLY A 1 219 ? -13.475 1.770 30.353 1.00 98.12 219 GLY A N 1
ATOM 1728 C CA . GLY A 1 219 ? -14.598 2.479 30.968 1.00 98.12 219 GLY A CA 1
ATOM 1729 C C . GLY A 1 219 ? -15.189 1.730 32.162 1.00 98.12 219 GLY A C 1
ATOM 1730 O O . GLY A 1 219 ? -15.518 2.346 33.174 1.00 98.12 219 GLY A O 1
ATOM 1731 N N . THR A 1 220 ? -15.249 0.399 32.084 1.00 98.25 220 THR A N 1
ATOM 1732 C CA . THR A 1 220 ? -15.705 -0.452 33.193 1.00 98.25 220 THR A CA 1
ATOM 1733 C C . THR A 1 220 ? -14.783 -0.315 34.403 1.00 98.25 220 THR A C 1
ATOM 1735 O O . THR A 1 220 ? -15.254 -0.060 35.509 1.00 98.25 220 THR A O 1
ATOM 1738 N N . LYS A 1 221 ? -13.463 -0.383 34.193 1.00 98.06 221 LYS A N 1
ATOM 1739 C CA . LYS A 1 221 ? -12.483 -0.225 35.279 1.00 98.06 221 LYS A CA 1
ATOM 1740 C C . LYS A 1 221 ? -12.487 1.175 35.879 1.00 98.06 221 LYS A C 1
ATOM 1742 O O . LYS A 1 221 ? -12.382 1.325 37.094 1.00 98.06 221 LYS A O 1
ATOM 1747 N N . LEU A 1 222 ? -12.661 2.201 35.049 1.00 98.00 222 LEU A N 1
ATOM 1748 C CA . LEU A 1 222 ? -12.796 3.571 35.531 1.00 98.00 222 LEU A CA 1
ATOM 1749 C C . LEU A 1 222 ? -14.053 3.741 36.396 1.00 98.00 222 LEU A C 1
ATOM 1751 O O . LEU A 1 222 ? -13.984 4.360 37.456 1.00 98.00 222 LEU A O 1
ATOM 1755 N N . LYS A 1 223 ? -15.185 3.164 35.977 1.00 97.69 223 LYS A N 1
ATOM 1756 C CA . LYS A 1 223 ? -16.432 3.186 36.748 1.00 97.69 223 LYS A CA 1
ATOM 1757 C C . LYS A 1 223 ? -16.261 2.516 38.113 1.00 97.69 223 LYS A C 1
ATOM 1759 O O . LYS A 1 223 ? -16.585 3.134 39.120 1.00 97.69 223 LYS A O 1
ATOM 1764 N N . GLU A 1 224 ? -15.686 1.313 38.152 1.00 97.31 224 GLU A N 1
ATOM 1765 C CA . GLU A 1 224 ? -15.390 0.596 39.404 1.00 97.31 224 GLU A CA 1
ATOM 1766 C C . GLU A 1 224 ? -14.546 1.451 40.369 1.00 97.31 224 GLU A C 1
ATOM 1768 O O . GLU A 1 224 ? -14.833 1.515 41.567 1.00 97.31 224 GLU A O 1
ATOM 1773 N N . ALA A 1 225 ? -13.529 2.149 39.853 1.00 97.44 225 ALA A N 1
ATOM 1774 C CA . ALA A 1 225 ? -12.663 3.009 40.657 1.00 97.44 225 ALA A CA 1
ATOM 1775 C C . ALA A 1 225 ? -13.402 4.239 41.214 1.00 97.44 225 ALA A C 1
ATOM 1777 O O . ALA A 1 225 ? -13.202 4.617 42.371 1.00 97.44 225 ALA A O 1
ATOM 1778 N N . ILE A 1 226 ? -14.271 4.856 40.408 1.00 97.50 226 ILE A N 1
ATOM 1779 C CA . ILE A 1 226 ? -15.100 5.993 40.831 1.00 97.50 226 ILE A CA 1
ATOM 1780 C C . ILE A 1 226 ? -16.097 5.555 41.909 1.00 97.50 226 ILE A C 1
ATOM 1782 O O . ILE A 1 226 ? -16.209 6.222 42.940 1.00 97.50 226 ILE A O 1
ATOM 1786 N N . ASP A 1 227 ? -16.777 4.428 41.700 1.00 96.75 227 ASP A N 1
ATOM 1787 C CA . ASP A 1 227 ? -17.761 3.889 42.640 1.00 96.75 227 ASP A CA 1
ATOM 1788 C C . ASP A 1 227 ? -17.098 3.528 43.982 1.00 96.75 227 ASP A C 1
ATOM 1790 O O . ASP A 1 227 ? -17.595 3.910 45.044 1.00 96.75 227 ASP A O 1
ATOM 1794 N N . SER A 1 228 ? -15.914 2.907 43.942 1.00 95.81 228 SER A N 1
ATOM 1795 C CA . SER A 1 228 ? -15.123 2.589 45.141 1.00 95.81 228 SER A CA 1
ATOM 1796 C C . SER A 1 228 ? -14.734 3.843 45.930 1.00 95.81 228 SER A C 1
ATOM 1798 O O . SER A 1 228 ? -14.906 3.890 47.147 1.00 95.81 228 SER A O 1
ATOM 1800 N N . LYS A 1 229 ? -14.265 4.897 45.243 1.00 95.25 229 LYS A N 1
ATOM 1801 C CA . LYS A 1 229 ? -13.911 6.173 45.883 1.00 95.25 229 LYS A CA 1
ATOM 1802 C C . LYS A 1 229 ? -15.130 6.856 46.507 1.00 95.25 229 LYS A C 1
ATOM 1804 O O . LYS A 1 229 ? -15.022 7.475 47.563 1.00 95.25 229 LYS A O 1
ATOM 1809 N N . ARG A 1 230 ? -16.299 6.767 45.867 1.00 94.19 230 ARG A N 1
ATOM 1810 C CA . ARG A 1 230 ? -17.539 7.352 46.393 1.00 94.19 230 ARG A CA 1
ATOM 1811 C C . ARG A 1 230 ? -17.972 6.671 47.691 1.00 94.19 230 ARG A C 1
ATOM 1813 O O . ARG A 1 230 ? -18.333 7.374 48.628 1.00 94.19 230 ARG A O 1
ATOM 1820 N N . LEU A 1 231 ? -17.879 5.342 47.758 1.00 91.94 231 LEU A N 1
ATOM 1821 C CA . LEU A 1 231 ? -18.200 4.561 48.958 1.00 91.94 231 LEU A CA 1
ATOM 1822 C C . LEU A 1 231 ? -17.259 4.886 50.125 1.00 91.94 231 LEU A C 1
ATOM 1824 O O . LEU A 1 231 ? -17.730 5.117 51.233 1.00 91.94 231 LEU A O 1
ATOM 1828 N N . SER A 1 232 ? -15.950 5.007 49.872 1.00 90.19 232 SER A N 1
ATOM 1829 C CA . SER A 1 232 ? -14.979 5.375 50.915 1.00 90.19 232 SER A CA 1
ATOM 1830 C C . SER A 1 232 ? -15.121 6.817 51.417 1.00 90.19 232 SER A C 1
ATOM 1832 O O . SER A 1 232 ? -14.540 7.160 52.434 1.00 90.19 232 SER A O 1
ATOM 1834 N N . SER A 1 233 ? -15.833 7.682 50.686 1.00 84.56 233 SER A N 1
ATOM 1835 C CA . SER A 1 233 ? -16.082 9.080 51.078 1.00 84.56 233 SER A CA 1
ATOM 1836 C C . SER A 1 233 ? -17.328 9.245 51.958 1.00 84.56 233 SER A C 1
ATOM 1838 O O . SER A 1 233 ? -17.585 10.342 52.444 1.00 84.56 233 SER A O 1
ATOM 1840 N N . GLN A 1 234 ? -18.155 8.200 52.068 1.00 73.94 234 GLN A N 1
ATOM 1841 C CA . GLN A 1 234 ? -19.425 8.200 52.806 1.00 73.94 234 GLN A CA 1
ATOM 1842 C C . GLN A 1 234 ? -19.332 7.494 54.168 1.00 73.94 234 GLN A C 1
ATOM 1844 O O . GLN A 1 234 ? -20.302 7.530 54.925 1.00 73.94 234 GLN A O 1
ATOM 1849 N N . GLN A 1 235 ? -18.199 6.847 54.451 1.00 53.91 235 GLN A N 1
ATOM 1850 C CA . GLN A 1 235 ? -17.839 6.262 55.746 1.00 53.91 235 GLN A CA 1
ATOM 1851 C C . GLN A 1 235 ? -16.978 7.246 56.533 1.00 53.91 235 GLN A C 1
ATOM 1853 O O . GLN A 1 235 ? -17.146 7.283 57.770 1.00 53.91 235 GLN A O 1
#

Organism: Prunus dulcis (NCBI:txid3755)